Protein AF-0000000066298242 (afdb_homodimer)

Secondary structure (DSSP, 8-state):
---------EEE----------------TT-GGGGG---HHHHHHHHHHHHHHHSEEEPTTSHHHHTS-TT-HHHHHHHHHHHHHHHHHHHHHHHHHHHHHHHHHHH--HHHHHHHHHHHHHHHHHHH--/---------EEE----------------TT-GGGGG---HHHHHHHHHHHHHHH-EEEPTTSHHHHTS-TT-HHHHHHHHHHHHHHHHHHHHHHHHHHHHHHHHHHH--HHHHHHHHHHHHHHHHHHH--

pLDDT: mean 80.9, std 19.41, range [36.56, 98.81]

Structure (mmCIF, N/CA/C/O backbone):
data_AF-0000000066298242-model_v1
#
loop_
_entity.id
_entity.type
_entity.pdbx_description
1 polymer 'Uncharacterized protein Rv2656c'
#
loop_
_atom_site.group_PDB
_atom_site.id
_atom_site.type_symbol
_atom_site.label_atom_id
_atom_site.label_alt_id
_atom_site.label_comp_id
_atom_site.label_asym_id
_atom_site.label_entity_id
_atom_site.label_seq_id
_atom_site.pdbx_PDB_ins_code
_atom_site.Cartn_x
_atom_site.Cartn_y
_atom_site.Cartn_z
_atom_site.occupancy
_atom_site.B_iso_or_equiv
_atom_site.auth_seq_id
_atom_site.auth_comp_id
_atom_site.auth_asym_id
_atom_site.auth_atom_id
_atom_site.pdbx_PDB_model_num
ATOM 1 N N . MET A 1 1 ? 37.219 -4.949 -16.25 1 38.94 1 MET A N 1
ATOM 2 C CA . MET A 1 1 ? 36.406 -4.016 -15.484 1 38.94 1 MET A CA 1
ATOM 3 C C . MET A 1 1 ? 35 -4.605 -15.219 1 38.94 1 MET A C 1
ATOM 5 O O . MET A 1 1 ? 34.188 -4.66 -16.125 1 38.94 1 MET A O 1
ATOM 9 N N . THR A 1 2 ? 34.906 -5.641 -14.32 1 40.97 2 THR A N 1
ATOM 10 C CA . THR A 1 2 ? 33.719 -6.395 -13.977 1 40.97 2 THR A CA 1
ATOM 11 C C . THR A 1 2 ? 32.719 -5.512 -13.234 1 40.97 2 THR A C 1
ATOM 13 O O . THR A 1 2 ? 33.062 -4.875 -12.234 1 40.97 2 THR A O 1
ATOM 16 N N . ALA A 1 3 ? 31.719 -4.992 -13.953 1 50.47 3 ALA A N 1
ATOM 17 C CA . ALA A 1 3 ? 30.594 -4.266 -13.352 1 50.47 3 ALA A CA 1
ATOM 18 C C . ALA A 1 3 ? 29.953 -5.078 -12.227 1 50.47 3 ALA A C 1
ATOM 20 O O . ALA A 1 3 ? 29.5 -6.203 -12.445 1 50.47 3 ALA A O 1
ATOM 21 N N . VAL A 1 4 ? 30.297 -4.77 -11.016 1 46.09 4 VAL A N 1
ATOM 22 C CA . VAL A 1 4 ? 29.625 -5.336 -9.852 1 46.09 4 VAL A CA 1
ATOM 23 C C . VAL A 1 4 ? 28.156 -4.922 -9.844 1 46.09 4 VAL A C 1
ATOM 25 O O . VAL A 1 4 ? 27.844 -3.758 -9.602 1 46.09 4 VAL A O 1
ATOM 28 N N . GLY A 1 5 ? 27.344 -5.527 -10.719 1 41.97 5 GLY A N 1
ATOM 29 C CA . GLY A 1 5 ? 25.906 -5.363 -10.617 1 41.97 5 GLY A CA 1
ATOM 30 C C . GLY A 1 5 ? 25.359 -5.648 -9.227 1 41.97 5 GLY A C 1
ATOM 31 O O . GLY A 1 5 ? 25.547 -6.746 -8.695 1 41.97 5 GLY A O 1
ATOM 32 N N . GLY A 1 6 ? 25.219 -4.688 -8.375 1 44.38 6 GLY A N 1
ATOM 33 C CA . GLY A 1 6 ? 24.641 -4.883 -7.062 1 44.38 6 GLY A CA 1
ATOM 34 C C . GLY A 1 6 ? 23.297 -5.59 -7.102 1 44.38 6 GLY A C 1
ATOM 35 O O . GLY A 1 6 ? 22.469 -5.312 -7.973 1 44.38 6 GLY A O 1
ATOM 36 N N . SER A 1 7 ? 23.156 -6.758 -6.59 1 53.03 7 SER A N 1
ATOM 37 C CA . SER A 1 7 ? 21.953 -7.559 -6.449 1 53.03 7 SER A CA 1
ATOM 38 C C . SER A 1 7 ? 20.828 -6.758 -5.805 1 53.03 7 SER A C 1
ATOM 40 O O . SER A 1 7 ? 21.047 -6.02 -4.844 1 53.03 7 SER A O 1
ATOM 42 N N . PRO A 1 8 ? 19.766 -6.609 -6.508 1 54.78 8 PRO A N 1
ATOM 43 C CA . PRO A 1 8 ? 18.641 -5.898 -5.891 1 54.78 8 PRO A CA 1
ATOM 44 C C . PRO A 1 8 ? 18.281 -6.453 -4.512 1 54.78 8 PRO A C 1
ATOM 46 O O . PRO A 1 8 ? 18.516 -7.629 -4.234 1 54.78 8 PRO A O 1
ATOM 49 N N . PRO A 1 9 ? 17.844 -5.59 -3.582 1 55.94 9 PRO A N 1
ATOM 50 C CA . PRO A 1 9 ? 17.562 -6.047 -2.221 1 55.94 9 PRO A CA 1
ATOM 51 C C . PRO A 1 9 ? 16.438 -7.074 -2.174 1 55.94 9 PRO A C 1
ATOM 53 O O . PRO A 1 9 ? 15.359 -6.848 -2.74 1 55.94 9 PRO A O 1
ATOM 56 N N . THR A 1 10 ? 16.734 -8.297 -1.967 1 63.34 10 THR A N 1
ATOM 57 C CA . THR A 1 10 ? 15.773 -9.367 -1.734 1 63.34 10 THR A CA 1
ATOM 58 C C . THR A 1 10 ? 15.117 -9.219 -0.364 1 63.34 10 THR A C 1
ATOM 60 O O . THR A 1 10 ? 15.766 -8.812 0.602 1 63.34 10 THR A O 1
ATOM 63 N N . ARG A 1 11 ? 13.82 -9.125 -0.362 1 70.5 11 ARG A N 1
ATOM 64 C CA . ARG A 1 11 ? 13.117 -9.172 0.917 1 70.5 11 ARG A CA 1
ATOM 65 C C . ARG A 1 11 ? 12.977 -10.609 1.411 1 70.5 11 ARG A C 1
ATOM 67 O O . ARG A 1 11 ? 12.75 -11.523 0.619 1 70.5 11 ARG A O 1
ATOM 74 N N . ARG A 1 12 ? 13.359 -10.789 2.686 1 67.75 12 ARG A N 1
ATOM 75 C CA . ARG A 1 12 ? 13.258 -12.117 3.277 1 67.75 12 ARG A CA 1
ATOM 76 C C . ARG A 1 12 ? 12.078 -12.195 4.242 1 67.75 12 ARG A C 1
ATOM 78 O O . ARG A 1 12 ? 11.727 -11.211 4.891 1 67.75 12 ARG A O 1
ATOM 85 N N . CYS A 1 13 ? 11.422 -13.305 4.18 1 66.94 13 CYS A N 1
ATOM 86 C CA . CYS A 1 13 ? 10.375 -13.555 5.16 1 66.94 13 CYS A CA 1
ATOM 87 C C . CYS A 1 13 ? 10.922 -13.484 6.578 1 66.94 13 CYS A C 1
ATOM 89 O O . CYS A 1 13 ? 11.914 -14.141 6.902 1 66.94 13 CYS A O 1
ATOM 91 N N . PRO A 1 14 ? 10.609 -12.406 7.332 1 48.66 14 PRO A N 1
ATOM 92 C CA . PRO A 1 14 ? 11.125 -12.453 8.703 1 48.66 14 PRO A CA 1
ATOM 93 C C . PRO A 1 14 ? 10.625 -13.664 9.484 1 48.66 14 PRO A C 1
ATOM 95 O O . PRO A 1 14 ? 9.492 -14.109 9.281 1 48.66 14 PRO A O 1
ATOM 98 N N . ALA A 1 15 ? 11.555 -14.516 9.953 1 50.41 15 ALA A N 1
ATOM 99 C CA . ALA A 1 15 ? 11.156 -15.523 10.938 1 50.41 15 ALA A CA 1
ATOM 100 C C . ALA A 1 15 ? 10.43 -14.883 12.117 1 50.41 15 ALA A C 1
ATOM 102 O O . ALA A 1 15 ? 11.039 -14.602 13.148 1 50.41 15 ALA A O 1
ATOM 103 N N . THR A 1 16 ? 9.883 -13.812 12.008 1 44.97 16 THR A N 1
ATOM 104 C CA . THR A 1 16 ? 9.359 -13.109 13.18 1 44.97 16 THR A CA 1
ATOM 105 C C . THR A 1 16 ? 8.242 -13.914 13.844 1 44.97 16 THR A C 1
ATOM 107 O O . THR A 1 16 ? 7.367 -14.445 13.156 1 44.97 16 THR A O 1
ATOM 110 N N . GLU A 1 17 ? 8.531 -14.211 15.156 1 48.28 17 GLU A N 1
ATOM 111 C CA . GLU A 1 17 ? 7.441 -14.625 16.031 1 48.28 17 GLU A CA 1
ATOM 112 C C . GLU A 1 17 ? 6.227 -13.711 15.875 1 48.28 17 GLU A C 1
ATOM 114 O O . GLU A 1 17 ? 6.289 -12.523 16.203 1 48.28 17 GLU A O 1
ATOM 119 N N . ASP A 1 18 ? 5.582 -13.961 14.859 1 46.41 18 ASP A N 1
ATOM 120 C CA . ASP A 1 18 ? 4.367 -13.203 14.555 1 46.41 18 ASP A CA 1
ATOM 121 C C . ASP A 1 18 ? 3.494 -13.047 15.797 1 46.41 18 ASP A C 1
ATOM 123 O O . ASP A 1 18 ? 2.914 -14.023 16.281 1 46.41 18 ASP A O 1
ATOM 127 N N . ARG A 1 19 ? 3.867 -12.273 16.797 1 44.44 19 ARG A N 1
ATOM 128 C CA . ARG A 1 19 ? 2.879 -12.062 17.844 1 44.44 19 ARG A CA 1
ATOM 129 C C . ARG A 1 19 ? 1.539 -11.633 17.266 1 44.44 19 ARG A C 1
ATOM 131 O O . ARG A 1 19 ? 1.473 -10.664 16.5 1 44.44 19 ARG A O 1
ATOM 138 N N . ALA A 1 20 ? 0.579 -12.562 17.344 1 48.72 20 ALA A N 1
ATOM 139 C CA . ALA A 1 20 ? -0.807 -12.227 17.031 1 48.72 20 ALA A CA 1
ATOM 140 C C . ALA A 1 20 ? -1.185 -10.867 17.609 1 48.72 20 ALA A C 1
ATOM 142 O O . ALA A 1 20 ? -0.699 -10.484 18.688 1 48.72 20 ALA A O 1
ATOM 143 N N . PRO A 1 21 ? -1.519 -9.812 16.75 1 46.53 21 PRO A N 1
ATOM 144 C CA . PRO A 1 21 ? -1.965 -8.578 17.391 1 46.53 21 PRO A CA 1
ATOM 145 C C . PRO A 1 21 ? -2.789 -8.82 18.656 1 46.53 21 PRO A C 1
ATOM 147 O O . PRO A 1 21 ? -3.494 -9.828 18.734 1 46.53 21 PRO A O 1
ATOM 150 N N . ALA A 1 22 ? -2.402 -8.219 19.797 1 46.16 22 ALA A N 1
ATOM 151 C CA . ALA A 1 22 ? -3.242 -8.195 20.984 1 46.16 22 ALA A CA 1
ATOM 152 C C . ALA A 1 22 ? -4.719 -8.086 20.625 1 46.16 22 ALA A C 1
ATOM 154 O O . ALA A 1 22 ? -5.066 -7.523 19.578 1 46.16 22 ALA A O 1
ATOM 155 N N . THR A 1 23 ? -5.59 -8.953 21.094 1 43.22 23 THR A N 1
ATOM 156 C CA . THR A 1 23 ? -7.035 -8.992 20.906 1 43.22 23 THR A CA 1
ATOM 157 C C . THR A 1 23 ? -7.617 -7.578 20.906 1 43.22 23 THR A C 1
ATOM 159 O O . THR A 1 23 ? -7.699 -6.934 21.953 1 43.22 23 THR A O 1
ATOM 162 N N . VAL A 1 24 ? -7.152 -6.762 20.047 1 44.34 24 VAL A N 1
ATOM 163 C CA . VAL A 1 24 ? -7.918 -5.52 19.984 1 44.34 24 VAL A CA 1
ATOM 164 C C . VAL A 1 24 ? -9.414 -5.832 20 1 44.34 24 VAL A C 1
ATOM 166 O O . VAL A 1 24 ? -9.867 -6.77 19.344 1 44.34 24 VAL A O 1
ATOM 169 N N . ALA A 1 25 ? -10.133 -5.312 21 1 46.38 25 ALA A N 1
ATOM 170 C CA . ALA A 1 25 ? -11.578 -5.457 21.141 1 46.38 25 ALA A CA 1
ATOM 171 C C . ALA A 1 25 ? -12.273 -5.414 19.781 1 46.38 25 ALA A C 1
ATOM 173 O O . ALA A 1 25 ? -11.922 -4.594 18.922 1 46.38 25 ALA A O 1
ATOM 174 N N . THR A 1 26 ? -12.625 -6.57 19.266 1 47.97 26 THR A N 1
ATOM 175 C CA . THR A 1 26 ? -13.469 -6.664 18.078 1 47.97 26 THR A CA 1
ATOM 176 C C . THR A 1 26 ? -14.422 -5.469 18 1 47.97 26 THR A C 1
ATOM 178 O O . THR A 1 26 ? -15.18 -5.211 18.938 1 47.97 26 THR A O 1
ATOM 181 N N . PRO A 1 27 ? -14 -4.48 17.266 1 47.47 27 PRO A N 1
ATOM 182 C CA . PRO A 1 27 ? -15.023 -3.434 17.188 1 47.47 27 PRO A CA 1
ATOM 183 C C . PRO A 1 27 ? -16.438 -3.998 17.141 1 47.47 27 PRO A C 1
ATOM 185 O O . PRO A 1 27 ? -16.641 -5.117 16.656 1 47.47 27 PRO A O 1
ATOM 188 N N . SER A 1 28 ? -17.234 -3.602 18.016 1 49.16 28 SER A N 1
ATOM 189 C CA . SER A 1 28 ? -18.641 -3.965 17.969 1 49.16 28 SER A CA 1
ATOM 190 C C . SER A 1 28 ? -19.203 -3.85 16.562 1 49.16 28 SER A C 1
ATOM 192 O O . SER A 1 28 ? -18.875 -2.918 15.82 1 49.16 28 SER A O 1
ATOM 194 N N . SER A 1 29 ? -19.516 -4.961 15.898 1 53.34 29 SER A N 1
ATOM 195 C CA . SER A 1 29 ? -20.172 -5.152 14.609 1 53.34 29 SER A CA 1
ATOM 196 C C . SER A 1 29 ? -21.078 -3.975 14.273 1 53.34 29 SER A C 1
ATOM 198 O O . SER A 1 29 ? -21.453 -3.787 13.109 1 53.34 29 SER A O 1
ATOM 200 N N . THR A 1 30 ? -21.422 -3.262 15.273 1 54.19 30 THR A N 1
ATOM 201 C CA . THR A 1 30 ? -22.453 -2.273 14.984 1 54.19 30 THR A CA 1
ATOM 202 C C . THR A 1 30 ? -21.844 -0.989 14.438 1 54.19 30 THR A C 1
ATOM 204 O O . THR A 1 30 ? -22.547 -0.036 14.117 1 54.19 30 THR A O 1
ATOM 207 N N . ASP A 1 31 ? -20.531 -1 14.492 1 56.44 31 ASP A N 1
ATOM 208 C CA . ASP A 1 31 ? -19.922 0.218 13.969 1 56.44 31 ASP A CA 1
ATOM 209 C C . ASP A 1 31 ? -19.797 0.164 12.453 1 56.44 31 ASP A C 1
ATOM 211 O O . ASP A 1 31 ? -19.188 -0.749 11.906 1 56.44 31 ASP A O 1
ATOM 215 N N . PRO A 1 32 ? -20.719 0.83 11.734 1 57.75 32 PRO A N 1
ATOM 216 C CA . PRO A 1 32 ? -20.719 0.813 10.266 1 57.75 32 PRO A CA 1
ATOM 217 C C . PRO A 1 32 ? -19.297 0.896 9.68 1 57.75 32 PRO A C 1
ATOM 219 O O . PRO A 1 32 ? -19.047 0.376 8.594 1 57.75 32 PRO A O 1
ATOM 222 N N . THR A 1 33 ? -18.391 1.522 10.375 1 62.66 33 THR A N 1
ATOM 223 C CA . THR A 1 33 ? -17.016 1.625 9.891 1 62.66 33 THR A CA 1
ATOM 224 C C . THR A 1 33 ? -16.297 0.292 10.039 1 62.66 33 THR A C 1
ATOM 226 O O . THR A 1 33 ? -15.312 0.032 9.344 1 62.66 33 THR A O 1
ATOM 229 N N . ALA A 1 34 ? -16.953 -0.534 10.75 1 68.44 34 ALA A N 1
ATOM 230 C CA . ALA A 1 34 ? -16.328 -1.83 11.016 1 68.44 34 ALA A CA 1
ATOM 231 C C . ALA A 1 34 ? -16.312 -2.703 9.766 1 68.44 34 ALA A C 1
ATOM 233 O O . ALA A 1 34 ? -15.375 -3.467 9.547 1 68.44 34 ALA A O 1
ATOM 234 N N . SER A 1 35 ? -17.312 -2.4 8.93 1 76.88 35 SER A N 1
ATOM 235 C CA . SER A 1 35 ? -17.438 -3.262 7.754 1 76.88 35 SER A CA 1
ATOM 236 C C . SER A 1 35 ? -16.375 -2.932 6.715 1 76.88 35 SER A C 1
ATOM 238 O O . SER A 1 35 ? -16.094 -3.736 5.82 1 76.88 35 SER A O 1
ATOM 240 N N . ARG A 1 36 ? -15.68 -1.808 6.918 1 86.25 36 ARG A N 1
ATOM 241 C CA . ARG A 1 36 ? -14.703 -1.379 5.914 1 86.25 36 ARG A CA 1
ATOM 242 C C . ARG A 1 36 ? -13.297 -1.365 6.488 1 86.25 36 ARG A C 1
ATOM 244 O O . ARG A 1 36 ? -12.344 -0.978 5.805 1 86.25 36 ARG A O 1
ATOM 251 N N . ALA A 1 37 ? -13.234 -1.879 7.707 1 92.62 37 ALA A N 1
ATOM 252 C CA . ALA A 1 37 ? -11.922 -1.873 8.352 1 92.62 37 ALA A CA 1
ATOM 253 C C . ALA A 1 37 ? -11.008 -2.938 7.758 1 92.62 37 ALA A C 1
ATOM 255 O O . ALA A 1 37 ? -11.43 -4.074 7.531 1 92.62 37 ALA A O 1
ATOM 256 N N . VAL A 1 38 ? -9.875 -2.549 7.508 1 96.81 38 VAL A N 1
ATOM 257 C CA . VAL A 1 38 ? -8.891 -3.469 6.949 1 96.81 38 VAL A CA 1
ATOM 258 C C . VAL A 1 38 ? -8.039 -4.055 8.07 1 96.81 38 VAL A C 1
ATOM 260 O O . VAL A 1 38 ? -7.508 -3.316 8.906 1 96.81 38 VAL A O 1
ATOM 263 N N . SER A 1 39 ? -7.965 -5.383 8.078 1 96.56 39 SER A N 1
ATOM 264 C CA . SER A 1 39 ? -7.113 -6.094 9.023 1 96.56 39 SER A CA 1
ATOM 265 C C . SER A 1 39 ? -5.809 -6.543 8.367 1 96.56 39 SER A C 1
ATOM 267 O O . SER A 1 39 ? -5.801 -7.484 7.574 1 96.56 39 SER A O 1
ATOM 269 N N . TRP A 1 40 ? -4.738 -5.957 8.773 1 97.06 40 TRP A N 1
ATOM 270 C CA . TRP A 1 40 ? -3.428 -6.375 8.289 1 97.06 40 TRP A CA 1
ATOM 271 C C . TRP A 1 40 ? -3.135 -7.816 8.688 1 97.06 40 TRP A C 1
ATOM 273 O O . TRP A 1 40 ? -2.566 -8.578 7.898 1 97.06 40 TRP A O 1
ATOM 283 N N . TRP A 1 41 ? -3.498 -8.172 9.883 1 96.88 41 TRP A N 1
ATOM 284 C CA . TRP A 1 41 ? -3.189 -9.508 10.391 1 96.88 41 TRP A CA 1
ATOM 285 C C . TRP A 1 41 ? -3.846 -10.586 9.539 1 96.88 41 TRP A C 1
ATOM 287 O O . TRP A 1 41 ? -3.215 -11.586 9.203 1 96.88 41 TRP A O 1
ATOM 297 N N . SER A 1 42 ? -5.105 -10.336 9.195 1 97.88 42 SER A N 1
ATOM 298 C CA . SER A 1 42 ? -5.809 -11.305 8.359 1 97.88 42 SER A CA 1
ATOM 299 C C . SER A 1 42 ? -5.117 -11.469 7.012 1 97.88 42 SER A C 1
ATOM 301 O O . SER A 1 42 ? -4.988 -12.586 6.508 1 97.88 42 SER A O 1
ATOM 303 N N . VAL A 1 43 ? -4.637 -10.398 6.387 1 98.62 43 VAL A N 1
ATOM 304 C CA . VAL A 1 43 ? -3.91 -10.453 5.125 1 98.62 43 VAL A CA 1
ATOM 305 C C . VAL A 1 43 ? -2.574 -11.172 5.324 1 98.62 43 VAL A C 1
ATOM 307 O O . VAL A 1 43 ? -2.205 -12.039 4.531 1 98.62 43 VAL A O 1
ATOM 310 N N . HIS A 1 44 ? -1.881 -10.875 6.445 1 98.25 44 HIS A N 1
ATOM 311 C CA . HIS A 1 44 ? -0.607 -11.508 6.777 1 98.25 44 HIS A CA 1
ATOM 312 C C . HIS A 1 44 ? -0.754 -13.016 6.898 1 98.25 44 HIS A C 1
ATOM 314 O O . HIS A 1 44 ? 0.023 -13.773 6.305 1 98.25 44 HIS A O 1
ATOM 320 N N . GLU A 1 45 ? -1.751 -13.398 7.582 1 97.94 45 GLU A N 1
ATOM 321 C CA . GLU A 1 45 ? -1.97 -14.828 7.785 1 97.94 45 GLU A CA 1
ATOM 322 C C . GLU A 1 45 ? -2.225 -15.539 6.461 1 97.94 45 GLU A C 1
ATOM 324 O O . GLU A 1 45 ? -1.735 -16.641 6.242 1 97.94 45 GLU A O 1
ATOM 329 N N . TYR A 1 46 ? -2.99 -14.945 5.621 1 98.12 46 TYR A N 1
ATOM 330 C CA . TYR A 1 46 ? -3.354 -15.539 4.34 1 98.12 46 TYR A CA 1
ATOM 331 C C . TYR A 1 46 ? -2.129 -15.695 3.445 1 98.12 46 TYR A C 1
ATOM 333 O O . TYR A 1 46 ? -1.974 -16.719 2.768 1 98.12 46 TYR A O 1
ATOM 341 N N . VAL A 1 47 ? -1.18 -14.664 3.463 1 98.31 47 VAL A N 1
ATOM 342 C CA . VAL A 1 47 ? -0.097 -14.664 2.484 1 98.31 47 VAL A CA 1
ATOM 343 C C . VAL A 1 47 ? 1.146 -15.312 3.09 1 98.31 47 VAL A C 1
ATOM 345 O O . VAL A 1 47 ? 2.088 -15.656 2.371 1 98.31 47 VAL A O 1
ATOM 348 N N . ALA A 1 48 ? 1.196 -15.555 4.371 1 97.19 48 ALA A N 1
ATOM 349 C CA . ALA A 1 48 ? 2.375 -16.016 5.105 1 97.19 48 ALA A CA 1
ATOM 350 C C . ALA A 1 48 ? 2.9 -17.328 4.543 1 97.19 48 ALA A C 1
ATOM 352 O O . ALA A 1 48 ? 4.105 -17.484 4.348 1 97.19 48 ALA A O 1
ATOM 353 N N . PRO A 1 49 ? 2.059 -18.25 4.23 1 97.12 49 PRO A N 1
ATOM 354 C CA . PRO A 1 49 ? 2.59 -19.5 3.688 1 97.12 49 PRO A CA 1
ATOM 355 C C . PRO A 1 49 ? 3.311 -19.312 2.354 1 97.12 49 PRO A C 1
ATOM 357 O O . PRO A 1 49 ? 4.336 -19.953 2.104 1 97.12 49 PRO A O 1
ATOM 360 N N . THR A 1 50 ? 2.742 -18.469 1.491 1 96.81 50 THR A N 1
ATOM 361 C CA . THR A 1 50 ? 3.354 -18.188 0.198 1 96.81 50 THR A CA 1
ATOM 362 C C . THR A 1 50 ? 4.727 -17.547 0.379 1 96.81 50 THR A C 1
ATOM 364 O O . THR A 1 50 ? 5.68 -17.906 -0.313 1 96.81 50 THR A O 1
ATOM 367 N N . LEU A 1 51 ? 4.84 -16.672 1.326 1 96.69 51 LEU A N 1
ATOM 368 C CA . LEU A 1 51 ? 6.09 -15.969 1.587 1 96.69 51 LEU A CA 1
ATOM 369 C C . LEU A 1 51 ? 7.117 -16.906 2.215 1 96.69 51 LEU A C 1
ATOM 371 O O . LEU A 1 51 ? 8.297 -16.875 1.855 1 96.69 51 LEU A O 1
ATOM 375 N N . ALA A 1 52 ? 6.621 -17.688 3.119 1 95.56 52 ALA A N 1
ATOM 376 C CA . ALA A 1 52 ? 7.512 -18.656 3.752 1 95.56 52 ALA A CA 1
ATOM 377 C C . ALA A 1 52 ? 8.102 -19.625 2.723 1 95.56 52 ALA A C 1
ATOM 379 O O . ALA A 1 52 ? 9.289 -19.953 2.781 1 95.56 52 ALA A O 1
ATOM 380 N N . ALA A 1 53 ? 7.324 -20.016 1.78 1 95.56 53 ALA A N 1
ATOM 381 C CA . ALA A 1 53 ? 7.758 -20.953 0.75 1 95.56 53 ALA A CA 1
ATOM 382 C C . ALA A 1 53 ? 8.789 -20.312 -0.177 1 95.56 53 ALA A C 1
ATOM 384 O O . ALA A 1 53 ? 9.703 -20.984 -0.654 1 95.56 53 ALA A O 1
ATOM 385 N N . ALA A 1 54 ? 8.727 -19.016 -0.454 1 95.69 54 ALA A N 1
ATOM 386 C CA . ALA A 1 54 ? 9.609 -18.328 -1.388 1 95.69 54 ALA A CA 1
ATOM 387 C C . ALA A 1 54 ? 10.938 -17.969 -0.724 1 95.69 54 ALA A C 1
ATOM 389 O O . ALA A 1 54 ? 11.938 -17.734 -1.407 1 95.69 54 ALA A O 1
ATOM 390 N N . VAL A 1 55 ? 10.922 -17.828 0.617 1 92.94 55 VAL A N 1
ATOM 391 C CA . VAL A 1 55 ? 12.086 -17.531 1.443 1 92.94 55 VAL A CA 1
ATOM 392 C C . VAL A 1 55 ? 12.586 -16.125 1.146 1 92.94 55 VAL A C 1
ATOM 394 O O . VAL A 1 55 ? 12.695 -15.297 2.053 1 92.94 55 VAL A O 1
ATOM 397 N N . GLU A 1 56 ? 12.883 -15.836 -0.136 1 95.25 56 GLU A N 1
ATOM 398 C CA . GLU A 1 56 ? 13.336 -14.516 -0.577 1 95.25 56 GLU A CA 1
ATOM 399 C C . GLU A 1 56 ? 12.695 -14.133 -1.908 1 95.25 56 GLU A C 1
ATOM 401 O O . GLU A 1 56 ? 12.453 -14.992 -2.76 1 95.25 56 GLU A O 1
ATOM 406 N N . TRP A 1 57 ? 12.438 -12.844 -2.104 1 96.25 57 TRP A N 1
ATOM 407 C CA . TRP A 1 57 ? 11.82 -12.328 -3.32 1 96.25 57 TRP A CA 1
ATOM 408 C C . TRP A 1 57 ? 12.203 -10.867 -3.543 1 96.25 57 TRP A C 1
ATOM 410 O O . TRP A 1 57 ? 12.445 -10.125 -2.584 1 96.25 57 TRP A O 1
ATOM 420 N N . PRO A 1 58 ? 12.305 -10.453 -4.715 1 96.5 58 PRO A N 1
ATOM 421 C CA . PRO A 1 58 ? 12.484 -9.023 -4.973 1 96.5 58 PRO A CA 1
ATOM 422 C C . PRO A 1 58 ? 11.227 -8.203 -4.684 1 96.5 58 PRO A C 1
ATOM 424 O O . PRO A 1 58 ? 10.133 -8.758 -4.613 1 96.5 58 PRO A O 1
ATOM 427 N N . MET A 1 59 ? 11.352 -6.996 -4.512 1 96.5 59 MET A N 1
ATOM 428 C CA . MET A 1 59 ? 10.211 -6.109 -4.352 1 96.5 59 MET A CA 1
ATOM 429 C C . MET A 1 59 ? 9.414 -6.008 -5.652 1 96.5 59 MET A C 1
ATOM 431 O O . MET A 1 59 ? 9.992 -5.875 -6.73 1 96.5 59 MET A O 1
ATOM 435 N N . ALA A 1 60 ? 8.094 -6.07 -5.578 1 98.31 60 ALA A N 1
ATOM 436 C CA . ALA A 1 60 ? 7.227 -6.008 -6.746 1 98.31 60 ALA A CA 1
ATOM 437 C C . ALA A 1 60 ? 7.445 -4.719 -7.531 1 98.31 60 ALA A C 1
ATOM 439 O O . ALA A 1 60 ? 7.543 -3.637 -6.945 1 98.31 60 ALA A O 1
ATOM 440 N N . GLY A 1 61 ? 7.539 -4.871 -8.859 1 98 61 GLY A N 1
ATOM 441 C CA . GLY A 1 61 ? 7.645 -3.695 -9.711 1 98 61 GLY A CA 1
ATOM 442 C C . GLY A 1 61 ? 9.078 -3.281 -9.984 1 98 61 GLY A C 1
ATOM 443 O O . GLY A 1 61 ? 9.336 -2.416 -10.82 1 98 61 GLY A O 1
ATOM 444 N N . THR A 1 62 ? 10.031 -3.836 -9.219 1 97.06 62 THR A N 1
ATOM 445 C CA . THR A 1 62 ? 11.438 -3.539 -9.484 1 97.06 62 THR A CA 1
ATOM 446 C C . THR A 1 62 ? 11.906 -4.262 -10.742 1 97.06 62 THR A C 1
ATOM 448 O O . THR A 1 62 ? 11.273 -5.219 -11.195 1 97.06 62 THR A O 1
ATOM 451 N N . PRO A 1 63 ? 12.992 -3.799 -11.281 1 95.31 63 PRO A N 1
ATOM 452 C CA . PRO A 1 63 ? 13.523 -4.484 -12.461 1 95.31 63 PRO A CA 1
ATOM 453 C C . PRO A 1 63 ? 13.781 -5.969 -12.219 1 95.31 63 PRO A C 1
ATOM 455 O O . PRO A 1 63 ? 13.492 -6.805 -13.078 1 95.31 63 PRO A O 1
ATOM 458 N N . ALA A 1 64 ? 14.312 -6.312 -11.055 1 95.62 64 ALA A N 1
ATOM 459 C CA . ALA A 1 64 ? 14.562 -7.711 -10.711 1 95.62 64 ALA A CA 1
ATOM 460 C C . ALA A 1 64 ? 13.266 -8.516 -10.719 1 95.62 64 ALA A C 1
ATOM 462 O O . ALA A 1 64 ? 13.25 -9.672 -11.148 1 95.62 64 ALA A O 1
ATOM 463 N N . TRP A 1 65 ? 12.219 -7.961 -10.242 1 97.5 65 TRP A N 1
ATOM 464 C CA . TRP A 1 65 ? 10.914 -8.602 -10.242 1 97.5 65 TRP A CA 1
ATOM 465 C C . TRP A 1 65 ? 10.375 -8.742 -11.664 1 97.5 65 TRP A C 1
ATOM 467 O O . TRP A 1 65 ? 9.82 -9.789 -12.023 1 97.5 65 TRP A O 1
ATOM 477 N N . CYS A 1 66 ? 10.516 -7.676 -12.453 1 97.25 66 CYS A N 1
ATOM 478 C CA . CYS A 1 66 ? 10.016 -7.672 -13.82 1 97.25 66 CYS A CA 1
ATOM 479 C C . CYS A 1 66 ? 10.695 -8.75 -14.656 1 97.25 66 CYS A C 1
ATOM 481 O O . CYS A 1 66 ? 10.086 -9.305 -15.578 1 97.25 66 CYS A O 1
ATOM 483 N N . ASP A 1 67 ? 11.883 -9.07 -14.258 1 96.5 67 ASP A N 1
ATOM 484 C CA . ASP A 1 67 ? 12.695 -10.016 -15.016 1 96.5 67 ASP A CA 1
ATOM 485 C C . ASP A 1 67 ? 12.273 -11.461 -14.719 1 96.5 67 ASP A C 1
ATOM 487 O O . ASP A 1 67 ? 12.648 -12.383 -15.445 1 96.5 67 ASP A O 1
ATOM 491 N N . LEU A 1 68 ? 11.586 -11.672 -13.688 1 97.06 68 LEU A N 1
ATOM 492 C CA . LEU A 1 68 ? 11.117 -13.008 -13.344 1 97.06 68 LEU A CA 1
ATOM 493 C C . LEU A 1 68 ? 10.039 -13.469 -14.32 1 97.06 68 LEU A C 1
ATOM 495 O O . LEU A 1 68 ? 9.234 -12.664 -14.797 1 97.06 68 LEU A O 1
ATOM 499 N N . ASP A 1 69 ? 9.992 -14.766 -14.523 1 97.69 69 ASP A N 1
ATOM 500 C CA . ASP A 1 69 ? 8.898 -15.359 -15.289 1 97.69 69 ASP A CA 1
ATOM 501 C C . ASP A 1 69 ? 7.562 -15.18 -14.57 1 97.69 69 ASP A C 1
ATOM 503 O O . ASP A 1 69 ? 7.496 -15.258 -13.344 1 97.69 69 ASP A O 1
ATOM 507 N N . ASP A 1 70 ? 6.5 -15.039 -15.367 1 96.56 70 ASP A N 1
ATOM 508 C CA . ASP A 1 70 ? 5.18 -14.766 -14.805 1 96.56 70 ASP A CA 1
ATOM 509 C C . ASP A 1 70 ? 4.688 -15.938 -13.961 1 96.56 70 ASP A C 1
ATOM 511 O O . ASP A 1 70 ? 3.83 -15.766 -13.094 1 96.56 70 ASP A O 1
ATOM 515 N N . THR A 1 71 ? 5.242 -17.062 -14.18 1 96.06 71 THR A N 1
ATOM 516 C CA . THR A 1 71 ? 4.785 -18.25 -13.469 1 96.06 71 THR A CA 1
ATOM 517 C C . THR A 1 71 ? 5.703 -18.562 -12.297 1 96.06 71 THR A C 1
ATOM 519 O O . THR A 1 71 ? 5.469 -19.516 -11.555 1 96.06 71 THR A O 1
ATOM 522 N N . ASP A 1 72 ? 6.738 -17.797 -12.156 1 96.44 72 ASP A N 1
ATOM 523 C CA . ASP A 1 72 ? 7.672 -18 -11.055 1 96.44 72 ASP A CA 1
ATOM 524 C C . ASP A 1 72 ? 7 -17.734 -9.711 1 96.44 72 ASP A C 1
ATOM 526 O O . ASP A 1 72 ? 6.48 -16.641 -9.477 1 96.44 72 ASP A O 1
ATOM 530 N N . PRO A 1 73 ? 7.035 -18.719 -8.828 1 96.25 73 PRO A N 1
ATOM 531 C CA . PRO A 1 73 ? 6.387 -18.531 -7.527 1 96.25 73 PRO A CA 1
ATOM 532 C C . PRO A 1 73 ? 6.969 -17.359 -6.75 1 96.25 73 PRO A C 1
ATOM 534 O O . PRO A 1 73 ? 6.27 -16.75 -5.93 1 96.25 73 PRO A O 1
ATOM 537 N N . VAL A 1 74 ? 8.148 -17.031 -6.98 1 97 74 VAL A N 1
ATOM 538 C CA . VAL A 1 74 ? 8.812 -15.922 -6.305 1 97 74 VAL A CA 1
ATOM 539 C C . VAL A 1 74 ? 8.172 -14.602 -6.742 1 97 74 VAL A C 1
ATOM 541 O O . VAL A 1 74 ? 8.07 -13.664 -5.945 1 97 74 VAL A O 1
ATOM 544 N N . LYS A 1 75 ? 7.754 -14.555 -7.98 1 98 75 LYS A N 1
ATOM 545 C CA . LYS A 1 75 ? 7.066 -13.375 -8.484 1 98 75 LYS A CA 1
ATOM 546 C C . LYS A 1 75 ? 5.738 -13.156 -7.758 1 98 75 LYS A C 1
ATOM 548 O O . LYS A 1 75 ? 5.398 -12.023 -7.402 1 98 75 LYS A O 1
ATOM 553 N N . TRP A 1 76 ? 5.059 -14.234 -7.422 1 97.25 76 TRP A N 1
ATOM 554 C CA . TRP A 1 76 ? 3.809 -14.203 -6.672 1 97.25 76 TRP A CA 1
ATOM 555 C C . TRP A 1 76 ? 4.051 -13.805 -5.223 1 97.25 76 TRP A C 1
ATOM 557 O O . TRP A 1 76 ? 3.258 -13.07 -4.633 1 97.25 76 TRP A O 1
ATOM 567 N N . ALA A 1 77 ? 5.113 -14.242 -4.723 1 98.06 77 ALA A N 1
ATOM 568 C CA . ALA A 1 77 ? 5.469 -13.898 -3.35 1 98.06 77 ALA A CA 1
ATOM 569 C C . ALA A 1 77 ? 5.652 -12.391 -3.197 1 98.06 77 ALA A C 1
ATOM 571 O O . ALA A 1 77 ? 5.219 -11.797 -2.203 1 98.06 77 ALA A O 1
ATOM 572 N N . ALA A 1 78 ? 6.203 -11.766 -4.195 1 98.69 78 ALA A N 1
ATOM 573 C CA . ALA A 1 78 ? 6.391 -10.312 -4.184 1 98.69 78 ALA A CA 1
ATOM 574 C C . ALA A 1 78 ? 5.051 -9.586 -4.156 1 98.69 78 ALA A C 1
ATOM 576 O O . ALA A 1 78 ? 4.902 -8.57 -3.473 1 98.69 78 ALA A O 1
ATOM 577 N N . ILE A 1 79 ? 4.098 -10.141 -4.879 1 98.81 79 ILE A N 1
ATOM 578 C CA . ILE A 1 79 ? 2.75 -9.586 -4.891 1 98.81 79 ILE A CA 1
ATOM 579 C C . ILE A 1 79 ? 2.123 -9.719 -3.506 1 98.81 79 ILE A C 1
ATOM 581 O O . ILE A 1 79 ? 1.541 -8.766 -2.988 1 98.81 79 ILE A O 1
ATOM 585 N N . CYS A 1 80 ? 2.287 -10.812 -2.924 1 98.69 80 CYS A N 1
ATOM 586 C CA . CYS A 1 80 ? 1.769 -11.062 -1.583 1 98.69 80 CYS A CA 1
ATOM 587 C C . CYS A 1 80 ? 2.383 -10.102 -0.574 1 98.69 80 CYS A C 1
ATOM 589 O O . CYS A 1 80 ? 1.674 -9.523 0.253 1 98.69 80 CYS A O 1
ATOM 591 N N . ASP A 1 81 ? 3.652 -9.906 -0.662 1 98.56 81 ASP A N 1
ATOM 592 C CA . ASP A 1 81 ? 4.34 -8.984 0.237 1 98.56 81 ASP A CA 1
ATOM 593 C C . ASP A 1 81 ? 3.846 -7.555 0.04 1 98.56 81 ASP A C 1
ATOM 595 O O . ASP A 1 81 ? 3.619 -6.832 1.012 1 98.56 81 ASP A O 1
ATOM 599 N N . ALA A 1 82 ? 3.684 -7.168 -1.209 1 98.62 82 ALA A N 1
ATOM 600 C CA . ALA A 1 82 ? 3.156 -5.844 -1.524 1 98.62 82 ALA A CA 1
ATOM 601 C C . ALA A 1 82 ? 1.767 -5.648 -0.925 1 98.62 82 ALA A C 1
ATOM 603 O O . ALA A 1 82 ? 1.477 -4.602 -0.34 1 98.62 82 ALA A O 1
ATOM 604 N N . ALA A 1 83 ? 0.953 -6.633 -1.035 1 98.75 83 ALA A N 1
ATOM 605 C CA . ALA A 1 83 ? -0.404 -6.574 -0.497 1 98.75 83 ALA A CA 1
ATOM 606 C C . ALA A 1 83 ? -0.385 -6.438 1.022 1 98.75 83 ALA A C 1
ATOM 608 O O . ALA A 1 83 ? -1.17 -5.676 1.594 1 98.75 83 ALA A O 1
ATOM 609 N N . ARG A 1 84 ? 0.494 -7.176 1.602 1 98.06 84 ARG A N 1
ATOM 610 C CA . ARG A 1 84 ? 0.652 -7.094 3.049 1 98.06 84 ARG A CA 1
ATOM 611 C C . ARG A 1 84 ? 1.056 -5.688 3.479 1 98.06 84 ARG A C 1
ATOM 613 O O . ARG A 1 84 ? 0.51 -5.145 4.441 1 98.06 84 ARG A O 1
ATOM 620 N N . HIS A 1 85 ? 1.991 -5.078 2.826 1 97.94 85 HIS A N 1
ATOM 621 C CA . HIS A 1 85 ? 2.432 -3.719 3.117 1 97.94 85 HIS A CA 1
ATOM 622 C C . HIS A 1 85 ? 1.303 -2.715 2.902 1 97.94 85 HIS A C 1
ATOM 624 O O . HIS A 1 85 ? 1.145 -1.774 3.682 1 97.94 85 HIS A O 1
ATOM 630 N N . TRP A 1 86 ? 0.572 -2.914 1.846 1 97.88 86 TRP A N 1
ATOM 631 C CA . TRP A 1 86 ? -0.594 -2.072 1.598 1 97.88 86 TRP A CA 1
ATOM 632 C C . TRP A 1 86 ? -1.578 -2.148 2.762 1 97.88 86 TRP A C 1
ATOM 634 O O . TRP A 1 86 ? -2.018 -1.118 3.277 1 97.88 86 TRP A O 1
ATOM 644 N N . ALA A 1 87 ? -1.897 -3.357 3.176 1 98.19 87 ALA A N 1
ATOM 645 C CA . ALA A 1 87 ? -2.855 -3.553 4.262 1 98.19 87 ALA A CA 1
ATOM 646 C C . ALA A 1 87 ? -2.385 -2.861 5.539 1 98.19 87 ALA A C 1
ATOM 648 O O . ALA A 1 87 ? -3.184 -2.248 6.25 1 98.19 87 ALA A O 1
ATOM 649 N N . LEU A 1 88 ? -1.096 -2.959 5.84 1 96.88 88 LEU A N 1
ATOM 650 C CA . LEU A 1 88 ? -0.532 -2.299 7.012 1 96.88 88 LEU A CA 1
ATOM 651 C C . LEU A 1 88 ? -0.749 -0.791 6.945 1 96.88 88 LEU A C 1
ATOM 653 O O . LEU A 1 88 ? -1.189 -0.178 7.922 1 96.88 88 LEU A O 1
ATOM 657 N N . ARG A 1 89 ? -0.491 -0.244 5.832 1 96.25 89 ARG A N 1
ATOM 658 C CA . ARG A 1 89 ? -0.64 1.198 5.664 1 96.25 89 ARG A CA 1
ATOM 659 C C . ARG A 1 89 ? -2.102 1.616 5.793 1 96.25 89 ARG A C 1
ATOM 661 O O . ARG A 1 89 ? -2.412 2.611 6.449 1 96.25 89 ARG A O 1
ATOM 668 N N . VAL A 1 90 ? -2.963 0.894 5.094 1 96.44 90 VAL A N 1
ATOM 669 C CA . VAL A 1 90 ? -4.379 1.246 5.094 1 96.44 90 VAL A CA 1
ATOM 670 C C . VAL A 1 90 ? -4.934 1.147 6.516 1 96.44 90 VAL A C 1
ATOM 672 O O . VAL A 1 90 ? -5.633 2.051 6.98 1 96.44 90 VAL A O 1
ATOM 675 N N . GLU A 1 91 ? -4.605 0.07 7.176 1 95.12 91 GLU A N 1
ATOM 676 C CA . GLU A 1 91 ? -5.078 -0.086 8.547 1 95.12 91 GLU A CA 1
ATOM 677 C C . GLU A 1 91 ? -4.602 1.064 9.43 1 95.12 91 GLU A C 1
ATOM 679 O O . GLU A 1 91 ? -5.379 1.625 10.203 1 95.12 91 GLU A O 1
ATOM 684 N N . THR A 1 92 ? -3.338 1.375 9.352 1 94.81 92 THR A N 1
ATOM 685 C CA . THR A 1 92 ? -2.762 2.455 10.141 1 94.81 92 THR A CA 1
ATOM 686 C C . THR A 1 92 ? -3.461 3.779 9.844 1 94.81 92 THR A C 1
ATOM 688 O O . THR A 1 92 ? -3.787 4.535 10.758 1 94.81 92 THR A O 1
ATOM 691 N N . CYS A 1 93 ? -3.684 4.051 8.516 1 93.81 93 CYS A N 1
ATOM 692 C CA . CYS A 1 93 ? -4.359 5.281 8.117 1 93.81 93 CYS A CA 1
ATOM 693 C C . CYS A 1 93 ? -5.785 5.316 8.648 1 93.81 93 CYS A C 1
ATOM 695 O O . CYS A 1 93 ? -6.262 6.359 9.102 1 93.81 93 CYS A O 1
ATOM 697 N N . GLN A 1 94 ? -6.492 4.223 8.602 1 92.06 94 GLN A N 1
ATOM 698 C CA . GLN A 1 94 ? -7.863 4.137 9.094 1 92.06 94 GLN A CA 1
ATOM 699 C C . GLN A 1 94 ? -7.922 4.352 10.602 1 92.06 94 GLN A C 1
ATOM 701 O O . GLN A 1 94 ? -8.82 5.027 11.102 1 92.06 94 GLN A O 1
ATOM 706 N N . ALA A 1 95 ? -6.984 3.742 11.289 1 90.69 95 ALA A N 1
ATOM 707 C CA . ALA A 1 95 ? -6.914 3.924 12.734 1 90.69 95 ALA A CA 1
ATOM 708 C C . ALA A 1 95 ? -6.691 5.391 13.102 1 90.69 95 ALA A C 1
ATOM 710 O O . ALA A 1 95 ? -7.336 5.918 14.008 1 90.69 95 ALA A O 1
ATOM 711 N N . ALA A 1 96 ? -5.809 6.043 12.375 1 90.31 96 ALA A N 1
ATOM 712 C CA . ALA A 1 96 ? -5.52 7.453 12.617 1 90.31 96 ALA A CA 1
ATOM 713 C C . ALA A 1 96 ? -6.746 8.32 12.336 1 90.31 96 ALA A C 1
ATOM 715 O O . ALA A 1 96 ? -7.051 9.242 13.102 1 90.31 96 ALA A O 1
ATOM 716 N N . SER A 1 97 ? -7.375 8.039 11.234 1 91.19 97 SER A N 1
ATOM 717 C CA . SER A 1 97 ? -8.578 8.773 10.867 1 91.19 97 SER A CA 1
ATOM 718 C C . SER A 1 97 ? -9.68 8.602 11.906 1 91.19 97 SER A C 1
ATOM 720 O O . SER A 1 97 ? -10.375 9.555 12.258 1 91.19 97 SER A O 1
ATOM 722 N N . ALA A 1 98 ? -9.828 7.328 12.32 1 88.38 98 ALA A N 1
ATOM 723 C CA . ALA A 1 98 ? -10.836 7.035 13.336 1 88.38 98 ALA A CA 1
ATOM 724 C C . ALA A 1 98 ? -10.539 7.797 14.625 1 88.38 98 ALA A C 1
ATOM 726 O O . ALA A 1 98 ? -11.445 8.352 15.25 1 88.38 98 ALA A O 1
ATOM 727 N N . GLU A 1 99 ? -9.305 7.883 15.039 1 88 99 GLU A N 1
ATOM 728 C CA . GLU A 1 99 ? -8.898 8.609 16.234 1 88 99 GLU A CA 1
ATOM 729 C C . GLU A 1 99 ? -9.164 10.102 16.094 1 88 99 GLU A C 1
ATOM 731 O O . GLU A 1 99 ? -9.711 10.734 17 1 88 99 GLU A O 1
ATOM 736 N N . ALA A 1 100 ? -8.828 10.594 14.961 1 89.06 100 ALA A N 1
ATOM 737 C CA . ALA A 1 100 ? -9.078 12.008 14.695 1 89.06 100 ALA A CA 1
ATOM 738 C C . ALA A 1 100 ? -10.57 12.328 14.742 1 89.06 100 ALA A C 1
ATOM 740 O O . ALA A 1 100 ? -10.977 13.352 15.281 1 89.06 100 ALA A O 1
ATOM 741 N N . SER A 1 101 ? -11.266 11.469 14.109 1 87 101 SER A N 1
ATOM 742 C CA . SER A 1 101 ? -12.711 11.648 14.086 1 87 101 SER A CA 1
ATOM 743 C C . SER A 1 101 ? -13.297 11.602 15.5 1 87 101 SER A C 1
ATOM 745 O O . SER A 1 101 ? -14.195 12.383 15.828 1 87 101 SER A O 1
ATOM 747 N N . ARG A 1 102 ? -12.812 10.688 16.312 1 86.06 102 ARG A N 1
ATOM 748 C CA . ARG A 1 102 ? -13.273 10.57 17.703 1 86.06 102 ARG A CA 1
ATOM 749 C C . ARG A 1 102 ? -12.938 11.828 18.5 1 86.06 102 ARG A C 1
ATOM 751 O O . ARG A 1 102 ? -13.758 12.32 19.266 1 86.06 102 ARG A O 1
ATOM 758 N N . ASP A 1 103 ? -11.773 12.406 18.266 1 85.44 103 ASP A N 1
ATOM 759 C CA . ASP A 1 103 ? -11.344 13.633 18.938 1 85.44 103 ASP A CA 1
ATOM 760 C C . ASP A 1 103 ? -12.234 14.812 18.547 1 85.44 103 ASP A C 1
ATOM 762 O O . ASP A 1 103 ? -12.641 15.602 19.406 1 85.44 103 ASP A O 1
ATOM 766 N N . VAL A 1 104 ? -12.516 14.883 17.297 1 86.81 104 VAL A N 1
ATOM 767 C CA . VAL A 1 104 ? -13.367 15.953 16.797 1 86.81 104 VAL A CA 1
ATOM 768 C C . VAL A 1 104 ? -14.773 15.812 17.359 1 86.81 104 VAL A C 1
ATOM 770 O O . VAL A 1 104 ? -15.375 16.797 17.797 1 86.81 104 VAL A O 1
ATOM 773 N N . SER A 1 105 ? -15.281 14.625 17.359 1 85.31 105 SER A N 1
ATOM 774 C CA . SER A 1 105 ? -16.625 14.367 17.875 1 85.31 105 SER A CA 1
ATOM 775 C C . SER A 1 105 ? -16.703 14.695 19.359 1 85.31 105 SER A C 1
ATOM 777 O O . SER A 1 105 ? -17.719 15.242 19.828 1 85.31 105 SER A O 1
ATOM 779 N N . ALA A 1 106 ? -15.625 14.422 20.047 1 86.62 106 ALA A N 1
ATOM 780 C CA . ALA A 1 106 ? -15.594 14.648 21.484 1 86.62 106 ALA A CA 1
ATOM 781 C C . ALA A 1 106 ? -15.469 16.125 21.812 1 86.62 106 ALA A C 1
ATOM 783 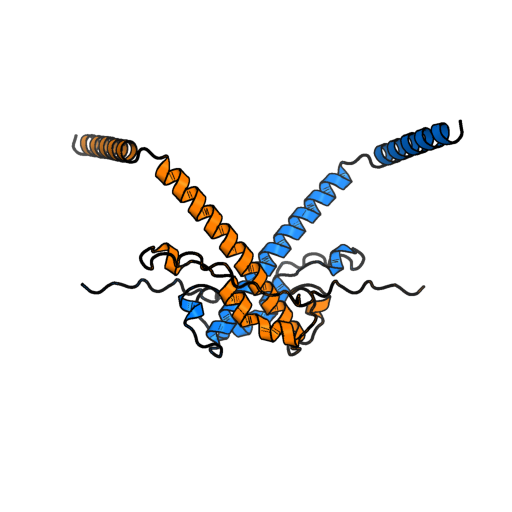O O . ALA A 1 106 ? -15.938 16.594 22.844 1 86.62 106 ALA A O 1
ATOM 784 N N . ALA A 1 107 ? -14.867 16.828 20.922 1 85.38 107 ALA A N 1
ATOM 785 C CA . ALA A 1 107 ? -14.617 18.25 21.141 1 85.38 107 ALA A CA 1
ATOM 786 C C . ALA A 1 107 ? -15.789 19.094 20.672 1 85.38 107 ALA A C 1
ATOM 788 O O . ALA A 1 107 ? -15.93 20.266 21.062 1 85.38 107 ALA A O 1
ATOM 789 N N . ALA A 1 108 ? -16.516 18.562 19.875 1 77.38 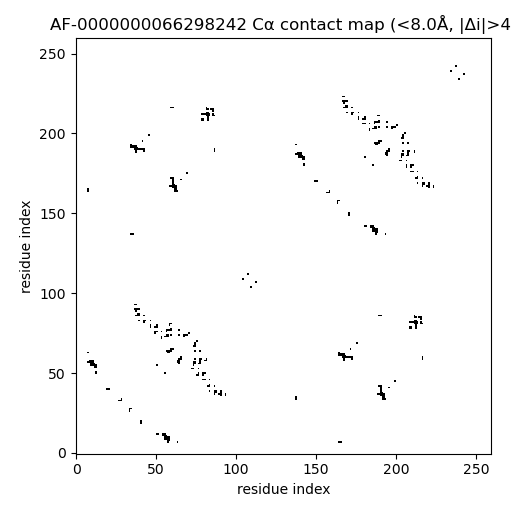108 ALA A N 1
ATOM 790 C CA . ALA A 1 108 ? -17.578 19.344 19.25 1 77.38 108 ALA A CA 1
ATOM 791 C C . ALA A 1 108 ? -18.766 19.484 20.188 1 77.38 108 ALA A C 1
ATOM 793 O O . ALA A 1 108 ? -19.156 18.531 20.875 1 77.38 108 ALA A O 1
ATOM 794 N N . ASP A 1 109 ? -19.109 20.734 20.469 1 83.69 109 ASP A N 1
ATOM 795 C CA . ASP A 1 109 ? -20.406 21.031 21.078 1 83.69 109 ASP A CA 1
ATOM 796 C C . ASP A 1 109 ? -21.531 20.812 20.078 1 83.69 109 ASP A C 1
ATOM 798 O O . ASP A 1 109 ? -22.062 21.766 19.516 1 83.69 109 ASP A O 1
ATOM 802 N N . TRP A 1 110 ? -21.828 19.656 19.969 1 81.12 110 TRP A N 1
ATOM 803 C CA . TRP A 1 110 ? -22.766 19.219 18.938 1 81.12 110 TRP A CA 1
ATOM 804 C C . TRP A 1 110 ? -24.141 19.859 19.141 1 81.12 110 TRP A C 1
ATOM 806 O O . TRP A 1 110 ? -24.797 20.25 18.188 1 81.12 110 TRP A O 1
ATOM 816 N N . PRO A 1 111 ? -24.516 20.078 20.359 1 80 111 PRO A N 1
ATOM 817 C CA . PRO A 1 111 ? -25.75 20.844 20.562 1 80 111 PRO A CA 1
ATOM 818 C C . PRO A 1 111 ? -25.672 22.266 20.016 1 80 111 PRO A C 1
ATOM 820 O O . PRO A 1 111 ? -26.641 22.734 19.391 1 80 111 PRO A O 1
ATOM 823 N N . ALA A 1 112 ? -24.594 22.875 20.188 1 82.44 112 ALA A N 1
ATOM 824 C CA . ALA A 1 112 ? -24.438 24.219 19.656 1 82.44 112 ALA A CA 1
ATOM 825 C C . ALA A 1 112 ? -24.469 24.219 18.125 1 82.44 112 ALA A C 1
ATOM 827 O O . ALA A 1 112 ? -25.109 25.078 17.516 1 82.44 112 ALA A O 1
ATOM 828 N N . VAL A 1 113 ? -23.875 23.266 17.594 1 80.25 113 VAL A N 1
ATOM 829 C CA . VAL A 1 113 ? -23.859 23.125 16.141 1 80.25 113 VAL A CA 1
ATOM 830 C C . VAL A 1 113 ? -25.266 22.875 15.633 1 80.25 113 VAL A C 1
ATOM 832 O O . VAL A 1 113 ? -25.703 23.484 14.648 1 80.25 113 VAL A O 1
ATOM 835 N N . SER A 1 114 ? -25.953 22.047 16.344 1 85.44 114 SER A N 1
ATOM 836 C CA . SER A 1 114 ? -27.328 21.719 15.961 1 85.44 114 SER A CA 1
ATOM 837 C C . SER A 1 114 ? -28.234 22.953 16.078 1 85.44 114 SER A C 1
ATOM 839 O O . SER A 1 114 ? -29.047 23.219 15.188 1 85.44 114 SER A O 1
ATOM 841 N N . ARG A 1 115 ? -28.109 23.75 17.094 1 87.06 115 ARG A N 1
ATOM 842 C CA . ARG A 1 115 ? -28.859 24.984 17.281 1 87.06 115 ARG A CA 1
ATOM 843 C C . ARG A 1 115 ? -28.562 25.984 16.156 1 87.06 115 ARG A C 1
ATOM 845 O O . ARG A 1 115 ? -29.469 26.625 15.641 1 87.06 115 ARG A O 1
ATOM 852 N N . GLU A 1 116 ? -27.281 26.047 15.797 1 84.56 116 GLU A N 1
ATOM 853 C CA . GLU A 1 116 ? -26.875 26.984 14.75 1 84.56 116 GLU A CA 1
ATOM 854 C C . GLU A 1 116 ? -27.484 26.594 13.406 1 84.56 116 GLU A C 1
ATOM 856 O O . GLU A 1 116 ? -27.953 27.453 12.656 1 84.56 116 GLU A O 1
ATOM 861 N N . ILE A 1 117 ? -27.5 25.328 13.164 1 86.31 117 ILE A N 1
ATOM 862 C CA . ILE A 1 117 ? -28.109 24.828 11.938 1 86.31 117 ILE A CA 1
ATOM 863 C C . ILE A 1 117 ? -29.594 25.141 11.922 1 86.31 117 ILE A C 1
ATOM 865 O O . ILE A 1 117 ? -30.125 25.609 10.906 1 86.31 117 ILE A O 1
ATOM 869 N N . GLN A 1 118 ? -30.328 25.047 13.023 1 88.75 118 GLN A N 1
ATOM 870 C CA . GLN A 1 118 ? -31.75 25.344 13.133 1 88.75 118 GLN A CA 1
ATOM 871 C C . GLN A 1 118 ? -32 26.828 12.945 1 88.75 118 GLN A C 1
ATOM 873 O O . GLN A 1 118 ? -32.938 27.219 12.242 1 88.75 118 GLN A O 1
ATOM 878 N N . ARG A 1 119 ? -31.203 27.656 13.477 1 86.25 119 ARG A N 1
ATOM 879 C CA . ARG A 1 119 ? -31.328 29.109 13.336 1 86.25 119 ARG A CA 1
ATOM 880 C C . ARG A 1 119 ? -31.188 29.531 11.883 1 86.25 119 ARG A C 1
ATOM 882 O O . ARG A 1 119 ? -31.984 30.328 11.383 1 86.25 119 ARG A O 1
ATOM 889 N N . ARG A 1 120 ? -30.203 28.875 11.211 1 84.25 120 ARG A N 1
ATOM 890 C CA . ARG A 1 120 ? -30 29.188 9.805 1 84.25 120 ARG A CA 1
ATOM 891 C C . ARG A 1 120 ? -31.156 28.719 8.953 1 84.25 120 ARG A C 1
ATOM 893 O O . ARG A 1 120 ? -31.594 29.406 8.023 1 84.25 120 ARG A O 1
ATOM 900 N N . ARG A 1 121 ? -31.594 27.516 9.281 1 82.69 121 ARG A N 1
ATOM 901 C CA . ARG A 1 121 ? -32.75 26.953 8.57 1 82.69 121 ARG A CA 1
ATOM 902 C C . ARG A 1 121 ? -33.969 27.828 8.766 1 82.69 121 ARG A C 1
ATOM 904 O O . ARG A 1 121 ? -34.688 28.109 7.805 1 82.69 121 ARG A O 1
ATOM 911 N N . ASP A 1 122 ? -34.219 28.359 9.93 1 82.88 122 ASP A N 1
ATOM 912 C CA . ASP A 1 122 ? -35.344 29.234 10.25 1 82.88 122 ASP A CA 1
ATOM 913 C C . ASP A 1 122 ? -35.188 30.578 9.555 1 82.88 122 ASP A C 1
ATOM 915 O O . ASP A 1 122 ? -36.188 31.156 9.086 1 82.88 122 ASP A O 1
ATOM 919 N N . ALA A 1 123 ? -34.031 31.016 9.43 1 80.44 123 ALA A N 1
ATOM 920 C CA . ALA A 1 123 ? -33.781 32.312 8.773 1 80.44 123 ALA A CA 1
ATOM 921 C C . ALA A 1 123 ? -34 32.188 7.266 1 80.44 123 ALA A C 1
ATOM 923 O O . ALA A 1 123 ? -34.562 33.094 6.656 1 80.44 123 ALA A O 1
ATOM 924 N N . TYR A 1 124 ? -33.594 31.031 6.793 1 82.44 124 TYR A N 1
ATOM 925 C CA . TYR A 1 124 ? -33.812 30.797 5.367 1 82.44 124 TYR A CA 1
ATOM 926 C C . TYR A 1 124 ? -35.281 30.641 5.043 1 82.44 124 TYR A C 1
ATOM 928 O O . TYR A 1 124 ? -35.781 31.219 4.062 1 82.44 124 TYR A O 1
ATOM 936 N N . ILE A 1 125 ? -36.094 30.047 5.816 1 78.88 125 ILE A N 1
ATOM 937 C CA . ILE A 1 125 ? -37.531 29.859 5.613 1 78.88 125 ILE A CA 1
ATOM 938 C C . ILE A 1 125 ? -38.25 31.188 5.734 1 78.88 125 ILE A C 1
ATOM 940 O O . ILE A 1 125 ? -39.156 31.5 4.945 1 78.88 125 ILE A O 1
ATOM 944 N N . ARG A 1 126 ? -37.969 32.188 6.57 1 73.69 126 ARG A N 1
ATOM 945 C CA . ARG A 1 126 ? -38.562 33.5 6.77 1 73.69 126 ARG A CA 1
ATOM 946 C C . ARG A 1 126 ? -38.344 34.375 5.562 1 73.69 126 ARG A C 1
ATOM 948 O O . ARG A 1 126 ? -39.188 35.188 5.191 1 73.69 126 ARG A O 1
ATOM 955 N N . ARG A 1 127 ? -37.344 34.094 4.895 1 74.69 127 ARG A N 1
ATOM 956 C CA . ARG A 1 127 ? -37.031 34.906 3.74 1 74.69 127 ARG A CA 1
ATOM 957 C C . ARG A 1 127 ? -37.812 34.469 2.514 1 74.69 127 ARG A C 1
ATOM 959 O O . ARG A 1 127 ? -38.156 35.281 1.652 1 74.69 127 ARG A O 1
ATOM 966 N N . VAL A 1 128 ? -38.219 33.25 2.447 1 76.56 128 VAL A N 1
ATOM 967 C CA . VAL A 1 128 ? -38.938 32.688 1.292 1 76.56 128 VAL A CA 1
ATOM 968 C C . VAL A 1 128 ? -40.406 32.938 1.447 1 76.56 128 VAL A C 1
ATOM 970 O O . VAL A 1 128 ? -41.156 33.062 0.455 1 76.56 128 VAL A O 1
ATOM 973 N N . VAL A 1 129 ? -40.875 33.062 2.654 1 68.19 129 VAL A N 1
ATOM 974 C CA . VAL A 1 129 ? -42.312 33.188 2.863 1 68.19 129 VAL A CA 1
ATOM 975 C C . VAL A 1 129 ? -42.688 34.688 3.025 1 68.19 129 VAL A C 1
ATOM 977 O O . VAL A 1 129 ? -43.844 35.031 3.178 1 68.19 129 VAL A O 1
ATOM 980 N N . VAL A 1 130 ? -41.656 35.656 2.779 1 56.5 130 VAL A N 1
ATOM 981 C CA . VAL A 1 130 ? -42.031 37.062 2.775 1 56.5 130 VAL A CA 1
ATOM 982 C C . VAL A 1 130 ? -42.25 37.531 1.342 1 56.5 130 VAL A C 1
ATOM 984 O O . VAL A 1 130 ? -41.5 37.188 0.437 1 56.5 130 VAL A O 1
ATOM 987 N N . MET B 1 1 ? -38.312 -6.805 11.195 1 38.12 1 MET B N 1
ATOM 988 C CA . MET B 1 1 ? -37.219 -5.832 11.25 1 38.12 1 MET B CA 1
ATOM 989 C C . MET B 1 1 ? -36 -6.344 10.5 1 38.12 1 MET B C 1
ATOM 991 O O . MET B 1 1 ? -35.281 -7.207 11 1 38.12 1 MET B O 1
ATOM 995 N N . THR B 1 2 ? -36.031 -6.359 9.133 1 36.56 2 THR B N 1
ATOM 996 C CA . THR B 1 2 ? -35 -6.883 8.242 1 36.56 2 THR B CA 1
ATOM 997 C C . THR B 1 2 ? -33.75 -5.969 8.242 1 36.56 2 THR B C 1
ATOM 999 O O . THR B 1 2 ? -33.875 -4.766 8.016 1 36.56 2 THR B O 1
ATOM 1002 N N . ALA B 1 3 ? -32.719 -6.328 9.031 1 50.59 3 ALA B N 1
ATOM 1003 C CA . ALA B 1 3 ? -31.422 -5.66 9.016 1 50.59 3 ALA B CA 1
ATOM 1004 C C . ALA B 1 3 ? -30.875 -5.555 7.59 1 50.59 3 ALA B C 1
ATOM 1006 O O . ALA B 1 3 ? -30.688 -6.566 6.918 1 50.59 3 ALA B O 1
ATOM 1007 N N . VAL B 1 4 ? -31.016 -4.418 6.977 1 45.34 4 VAL B N 1
ATOM 1008 C CA . VAL B 1 4 ? -30.375 -4.129 5.699 1 45.34 4 VAL B CA 1
ATOM 1009 C C . VAL B 1 4 ? -28.859 -4.168 5.863 1 45.34 4 VAL B C 1
ATOM 1011 O O . VAL B 1 4 ? -28.266 -3.258 6.453 1 45.34 4 VAL B O 1
ATOM 1014 N N . GLY B 1 5 ? -28.281 -5.348 5.965 1 41.56 5 GLY B N 1
ATOM 1015 C CA . GLY B 1 5 ? -26.828 -5.484 5.898 1 41.56 5 GLY B CA 1
ATOM 1016 C C . GLY B 1 5 ? -26.219 -4.84 4.66 1 41.56 5 GLY B C 1
ATOM 1017 O O . GLY B 1 5 ? -26.562 -5.207 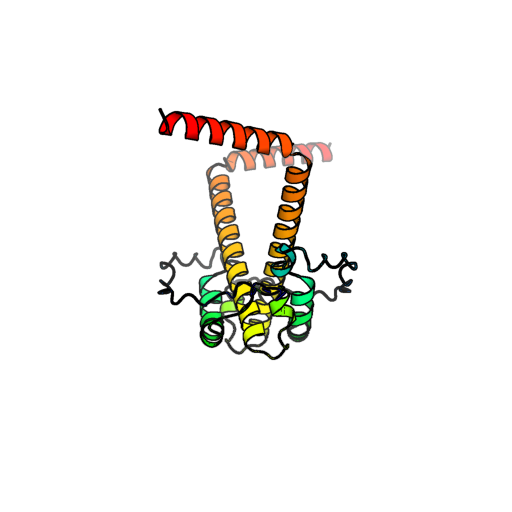3.535 1 41.56 5 GLY B O 1
ATOM 1018 N N . GLY B 1 6 ? -25.812 -3.611 4.703 1 43.62 6 GLY B N 1
ATOM 1019 C CA . GLY B 1 6 ? -25.156 -2.973 3.572 1 43.62 6 GLY B CA 1
ATOM 1020 C C . GLY B 1 6 ? -23.984 -3.777 3.027 1 43.62 6 GLY B C 1
ATOM 1021 O O . GLY B 1 6 ? -23.188 -4.324 3.793 1 43.62 6 GLY B O 1
ATOM 1022 N N . SER B 1 7 ? -24.016 -4.27 1.831 1 52.19 7 SER B N 1
ATOM 1023 C CA . SER B 1 7 ? -22.984 -4.996 1.091 1 52.19 7 SER B CA 1
ATOM 1024 C C . SER B 1 7 ? -21.672 -4.23 1.07 1 52.19 7 SER B C 1
ATOM 1026 O O . SER B 1 7 ? -21.656 -3.01 0.888 1 52.19 7 SER B O 1
ATOM 1028 N N . PRO B 1 8 ? -20.656 -4.812 1.592 1 54.41 8 PRO B N 1
ATOM 1029 C CA . PRO B 1 8 ? -19.359 -4.133 1.53 1 54.41 8 PRO B CA 1
ATOM 1030 C C . PRO B 1 8 ? -19 -3.674 0.118 1 54.41 8 PRO B C 1
ATOM 1032 O O . PRO B 1 8 ? -19.453 -4.27 -0.862 1 54.41 8 PRO B O 1
ATOM 1035 N N . PRO B 1 9 ? -18.312 -2.521 -0.016 1 55.22 9 PRO B N 1
ATOM 1036 C CA . PRO B 1 9 ? -18.016 -1.988 -1.347 1 55.22 9 PRO B CA 1
ATOM 1037 C C . PRO B 1 9 ? -17.125 -2.916 -2.166 1 55.22 9 PRO B C 1
ATOM 1039 O O . PRO B 1 9 ? -16.078 -3.354 -1.682 1 55.22 9 PRO B O 1
ATOM 1042 N N . THR B 1 10 ? -17.625 -3.582 -3.123 1 62.75 10 THR B N 1
ATOM 1043 C CA . THR B 1 10 ? -16.891 -4.387 -4.094 1 62.75 10 THR B CA 1
ATOM 1044 C C . THR B 1 10 ? -16.109 -3.492 -5.055 1 62.75 10 THR B C 1
ATOM 1046 O O . THR B 1 10 ? -16.578 -2.422 -5.438 1 62.75 10 THR B O 1
ATOM 1049 N N . ARG B 1 11 ? -14.836 -3.693 -5.098 1 70.12 11 ARG B N 1
ATOM 1050 C CA . ARG B 1 11 ? -14.055 -3.012 -6.125 1 70.12 11 ARG B CA 1
ATOM 1051 C C . ARG B 1 11 ? -14.18 -3.727 -7.469 1 70.12 11 ARG B C 1
ATOM 1053 O O . ARG B 1 11 ? -14.234 -4.957 -7.52 1 70.12 11 ARG B O 1
ATOM 1060 N N . ARG B 1 12 ? -14.477 -2.922 -8.5 1 67.56 12 ARG B N 1
ATOM 1061 C CA . ARG B 1 12 ? -14.602 -3.49 -9.844 1 67.56 12 ARG B CA 1
ATOM 1062 C C . ARG B 1 12 ? -13.406 -3.121 -10.711 1 67.56 12 ARG B C 1
ATOM 1064 O O . ARG B 1 12 ? -12.828 -2.039 -10.555 1 67.56 12 ARG B O 1
ATOM 1071 N N . CYS B 1 13 ? -12.969 -4.066 -11.445 1 66.75 13 CYS B N 1
ATOM 1072 C CA . CYS B 1 13 ? -11.938 -3.785 -12.438 1 66.75 13 CYS B CA 1
ATOM 1073 C C . CYS B 1 13 ? -12.391 -2.695 -13.406 1 66.75 13 CYS B C 1
ATOM 1075 O O . CYS B 1 13 ? -13.469 -2.791 -14 1 66.75 13 CYS B O 1
ATOM 1077 N N . PRO B 1 14 ? -11.852 -1.466 -13.305 1 49.28 14 PRO B N 1
ATOM 1078 C CA . PRO B 1 14 ? -12.289 -0.509 -14.32 1 49.28 14 PRO B CA 1
ATOM 1079 C C . PRO B 1 14 ? -11.945 -0.959 -15.742 1 49.28 14 PRO B C 1
ATOM 1081 O O . PRO B 1 14 ? -10.922 -1.611 -15.953 1 49.28 14 PRO B O 1
ATOM 1084 N N . ALA B 1 15 ? -12.969 -1.092 -16.609 1 49.78 15 ALA B N 1
ATOM 1085 C CA . ALA B 1 15 ? -12.672 -1.245 -18.031 1 49.78 15 ALA B CA 1
ATOM 1086 C C . ALA B 1 15 ? -11.75 -0.133 -18.531 1 49.78 15 ALA B C 1
ATOM 1088 O O . ALA B 1 15 ? -12.219 0.903 -19 1 49.78 15 ALA B O 1
ATOM 1089 N N . THR B 1 16 ? -11.008 0.446 -17.797 1 44.91 16 THR B N 1
ATOM 1090 C CA . THR B 1 16 ? -10.273 1.634 -18.219 1 44.91 16 THR B CA 1
ATOM 1091 C C . THR B 1 16 ? -9.305 1.298 -19.344 1 44.91 16 THR B C 1
ATOM 1093 O O . THR B 1 16 ? -8.609 0.285 -19.297 1 44.91 16 THR B O 1
ATOM 1096 N N . GLU B 1 17 ? -9.555 2.035 -20.469 1 48.59 17 GLU B N 1
ATOM 1097 C CA . GLU B 1 17 ? -8.523 2.121 -21.5 1 48.59 17 GLU B CA 1
ATOM 1098 C C . GLU B 1 17 ? -7.156 2.412 -20.891 1 48.59 17 GLU B C 1
ATOM 1100 O O . GLU B 1 17 ? -6.941 3.482 -20.312 1 48.59 17 GLU B O 1
ATOM 1105 N N . ASP B 1 18 ? -6.621 1.412 -20.422 1 45.97 18 ASP B N 1
ATOM 1106 C CA . ASP B 1 18 ? -5.301 1.487 -19.797 1 45.97 18 ASP B CA 1
ATOM 1107 C C . ASP B 1 18 ? -4.332 2.285 -20.672 1 45.97 18 ASP B C 1
ATOM 1109 O O . ASP B 1 18 ? -3.949 1.837 -21.75 1 45.97 18 ASP B O 1
ATOM 1113 N N . ARG B 1 19 ? -4.469 3.568 -20.781 1 44.22 19 ARG B N 1
ATOM 1114 C CA . ARG B 1 19 ? -3.375 4.23 -21.484 1 44.22 19 ARG B CA 1
ATOM 1115 C C . ARG B 1 19 ? -2.025 3.844 -20.875 1 44.22 19 ARG B C 1
ATOM 1117 O O . ARG B 1 19 ? -1.811 3.988 -19.672 1 44.22 19 ARG B O 1
ATOM 1124 N N . ALA B 1 20 ? -1.288 3.008 -21.672 1 47.25 20 ALA B N 1
ATOM 1125 C CA . ALA B 1 20 ? 0.105 2.73 -21.328 1 47.25 20 ALA B CA 1
ATOM 1126 C C . ALA B 1 20 ? 0.816 3.996 -20.859 1 47.25 20 ALA B C 1
ATOM 1128 O O . ALA B 1 20 ? 0.527 5.094 -21.344 1 47.25 20 ALA B O 1
ATOM 1129 N N . PRO B 1 21 ? 1.297 4.086 -19.578 1 46.75 21 PRO B N 1
ATOM 1130 C CA . PRO B 1 21 ? 2.051 5.285 -19.203 1 46.75 21 PRO B CA 1
ATOM 1131 C C . PRO B 1 21 ? 2.932 5.809 -20.328 1 46.75 21 PRO B C 1
ATOM 1133 O O . PRO B 1 21 ? 3.418 5.027 -21.156 1 46.75 21 PRO B O 1
ATOM 1136 N N . ALA B 1 22 ? 2.771 7.07 -20.703 1 45.22 22 ALA B N 1
ATOM 1137 C CA . ALA B 1 22 ? 3.709 7.723 -21.609 1 45.22 22 ALA B CA 1
ATOM 1138 C C . ALA B 1 22 ? 5.137 7.242 -21.359 1 45.22 22 ALA B C 1
ATOM 1140 O O . ALA B 1 22 ? 5.488 6.867 -20.25 1 45.22 22 ALA B O 1
ATOM 1141 N N . THR B 1 23 ? 5.84 6.762 -22.406 1 43.84 23 THR B N 1
ATOM 1142 C CA . THR B 1 23 ? 7.227 6.309 -22.391 1 43.84 23 THR B CA 1
ATOM 1143 C C . THR B 1 23 ? 8.078 7.195 -21.5 1 43.84 23 THR B C 1
ATOM 1145 O O . THR B 1 23 ? 8.375 8.336 -21.844 1 43.84 23 THR B O 1
ATOM 1148 N N . VAL B 1 24 ? 7.773 7.27 -20.281 1 44.69 24 VAL B N 1
ATOM 1149 C CA . VAL B 1 24 ? 8.75 7.949 -19.438 1 44.69 24 VAL B CA 1
ATOM 1150 C C . VAL B 1 24 ? 10.156 7.445 -19.766 1 44.69 24 VAL B C 1
ATOM 1152 O O . VAL B 1 24 ? 10.367 6.242 -19.922 1 44.69 24 VAL B O 1
ATOM 1155 N N . ALA B 1 25 ? 11.047 8.375 -20.141 1 45.94 25 ALA B N 1
ATOM 1156 C CA . ALA B 1 25 ? 12.445 8.078 -20.453 1 45.94 25 ALA B CA 1
ATOM 1157 C C . ALA B 1 25 ? 13.016 7.059 -19.469 1 45.94 25 ALA B C 1
ATOM 1159 O O . ALA B 1 25 ? 12.781 7.145 -18.266 1 45.94 25 ALA B O 1
ATOM 1160 N N . THR B 1 26 ? 13.125 5.785 -19.906 1 46.88 26 THR B N 1
ATOM 1161 C CA . THR B 1 26 ? 13.82 4.75 -19.156 1 46.88 26 THR B CA 1
ATOM 1162 C C . THR B 1 26 ? 14.992 5.348 -18.375 1 46.88 26 THR B C 1
ATOM 1164 O O . THR B 1 26 ? 15.867 5.996 -18.953 1 46.88 26 THR B O 1
ATOM 1167 N N . PRO B 1 27 ? 14.742 5.641 -17.125 1 46.62 27 PRO B N 1
ATOM 1168 C CA . PRO B 1 27 ? 15.953 6.121 -16.453 1 46.62 27 PRO B CA 1
ATOM 1169 C C . PRO B 1 27 ? 17.219 5.383 -16.906 1 46.62 27 PRO B C 1
ATOM 1171 O O . PRO B 1 27 ? 17.141 4.215 -17.312 1 46.62 27 PRO B O 1
ATOM 1174 N N . SER B 1 28 ? 18.156 6.082 -17.359 1 49.19 28 SER B N 1
ATOM 1175 C CA . SER B 1 28 ? 19.453 5.5 -17.703 1 49.19 28 SER B CA 1
ATOM 1176 C C . SER B 1 28 ? 19.891 4.5 -16.641 1 49.19 28 SER B C 1
ATOM 1178 O O . SER B 1 28 ? 19.688 4.719 -15.438 1 49.19 28 SER B O 1
ATOM 1180 N N . SER B 1 29 ? 19.906 3.23 -16.938 1 53.25 29 SER B N 1
ATOM 1181 C CA . SER B 1 29 ? 20.391 2.072 -16.188 1 53.25 29 SE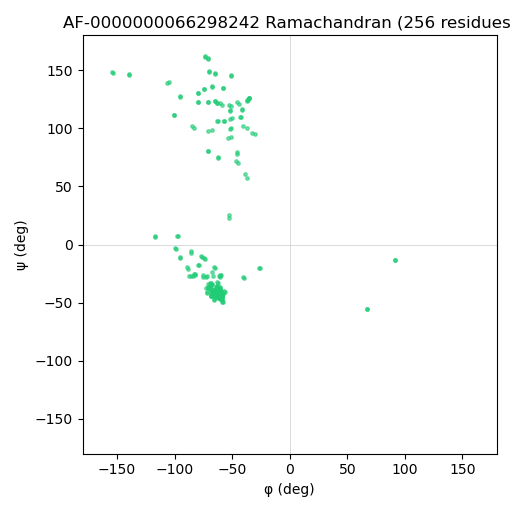R B CA 1
ATOM 1182 C C . SER B 1 29 ? 21.5 2.463 -15.211 1 53.25 29 SER B C 1
ATOM 1184 O O . SER B 1 29 ? 21.781 1.728 -14.258 1 53.25 29 SER B O 1
ATOM 1186 N N . THR B 1 30 ? 22.078 3.551 -15.477 1 54.72 30 THR B N 1
ATOM 1187 C CA . THR B 1 30 ? 23.266 3.803 -14.68 1 54.72 30 THR B CA 1
ATOM 1188 C C . THR B 1 30 ? 22.891 4.473 -13.359 1 54.72 30 THR B C 1
ATOM 1190 O O . THR B 1 30 ? 23.766 4.734 -12.523 1 54.72 30 THR B O 1
ATOM 1193 N N . ASP B 1 31 ? 21.641 4.77 -13.289 1 56.69 31 ASP B N 1
ATOM 1194 C CA . ASP B 1 31 ? 21.25 5.406 -12.031 1 56.69 31 ASP B CA 1
ATOM 1195 C C . ASP B 1 31 ? 20.953 4.363 -10.953 1 56.69 31 ASP B C 1
ATOM 1197 O O . ASP B 1 31 ? 20.094 3.5 -11.141 1 56.69 31 ASP B O 1
ATOM 1201 N N . PRO B 1 32 ? 21.891 4.145 -10.031 1 58 32 PRO B N 1
ATOM 1202 C CA . PRO B 1 32 ? 21.719 3.143 -8.977 1 58 32 PRO B CA 1
ATOM 1203 C C . PRO B 1 32 ? 20.297 3.133 -8.406 1 58 32 PRO B C 1
ATOM 1205 O O . PRO B 1 32 ? 19.812 2.09 -7.953 1 58 32 PRO B O 1
ATOM 1208 N N . THR B 1 33 ? 19.625 4.238 -8.438 1 62.78 33 THR B N 1
ATOM 1209 C CA . THR B 1 33 ? 18.266 4.309 -7.938 1 62.78 33 THR B CA 1
ATOM 1210 C C . THR B 1 33 ? 17.297 3.623 -8.898 1 62.78 33 THR B C 1
ATOM 1212 O O . THR B 1 33 ? 16.219 3.176 -8.5 1 62.78 33 THR B O 1
ATOM 1215 N N . ALA B 1 34 ? 17.828 3.371 -10.023 1 68.38 34 ALA B N 1
ATOM 1216 C CA . ALA B 1 34 ? 16.984 2.771 -11.055 1 68.38 34 ALA B CA 1
ATOM 1217 C C . ALA B 1 34 ? 16.688 1.312 -10.734 1 68.38 34 ALA B C 1
ATOM 1219 O O . ALA B 1 34 ? 15.586 0.823 -11.016 1 68.38 34 ALA B O 1
ATOM 1220 N N . SER B 1 35 ? 17.656 0.742 -10 1 76.56 35 SER B N 1
ATOM 1221 C CA . SER B 1 35 ? 17.484 -0.684 -9.742 1 76.56 35 SER B CA 1
ATOM 1222 C C . SER B 1 35 ? 16.438 -0.931 -8.656 1 76.56 35 SER B C 1
ATOM 1224 O O . SER B 1 35 ? 15.922 -2.045 -8.523 1 76.56 35 SER B O 1
ATOM 1226 N N . ARG B 1 36 ? 16.031 0.15 -7.996 1 86.06 36 ARG B N 1
ATOM 1227 C CA . ARG B 1 36 ? 15.094 -0.021 -6.883 1 86.06 36 ARG B CA 1
ATOM 1228 C C . ARG B 1 36 ? 13.766 0.666 -7.168 1 86.06 36 ARG B C 1
ATOM 1230 O O . ARG B 1 36 ? 12.867 0.665 -6.328 1 86.06 36 ARG B O 1
ATOM 1237 N N . ALA B 1 37 ? 13.703 1.145 -8.398 1 92.56 37 ALA B N 1
ATOM 1238 C CA . ALA B 1 37 ? 12.484 1.864 -8.75 1 92.56 37 ALA B CA 1
ATOM 1239 C C . ALA B 1 37 ? 11.32 0.9 -8.953 1 92.56 37 ALA B C 1
ATOM 1241 O O . ALA B 1 37 ? 11.469 -0.144 -9.586 1 92.56 37 ALA B O 1
ATOM 1242 N N . VAL B 1 38 ? 10.289 1.253 -8.398 1 96.88 38 VAL B N 1
ATOM 1243 C CA . VAL B 1 38 ? 9.086 0.436 -8.531 1 96.88 38 VAL B CA 1
ATOM 1244 C C . VAL B 1 38 ? 8.219 0.968 -9.664 1 96.88 38 VAL B C 1
ATOM 1246 O O . VAL B 1 38 ? 7.934 2.166 -9.727 1 96.88 38 VAL B O 1
ATOM 1249 N N . SER B 1 39 ? 7.867 0.05 -10.578 1 96.62 39 SER B N 1
ATOM 1250 C CA . SER B 1 39 ? 6.969 0.378 -11.672 1 96.62 39 SER B CA 1
ATOM 1251 C C . SER B 1 39 ? 5.551 -0.107 -11.391 1 96.62 39 SER B C 1
ATOM 1253 O O . SER B 1 39 ? 5.273 -1.308 -11.453 1 96.62 39 SER B O 1
ATOM 1255 N N . TRP B 1 40 ? 4.656 0.811 -11.18 1 97.19 40 TRP B N 1
ATOM 1256 C CA . TRP B 1 40 ? 3.248 0.463 -11 1 97.19 40 TRP B CA 1
ATOM 1257 C C . TRP B 1 40 ? 2.693 -0.222 -12.242 1 97.19 40 TRP B C 1
ATOM 1259 O O . TRP B 1 40 ? 1.915 -1.173 -12.141 1 97.19 40 TRP B O 1
ATOM 1269 N N . TRP B 1 41 ? 3.066 0.262 -13.391 1 96.94 41 TRP B N 1
ATOM 1270 C CA . TRP B 1 41 ? 2.525 -0.26 -14.648 1 96.94 41 TRP B CA 1
ATOM 1271 C C . TRP B 1 41 ? 2.863 -1.738 -14.812 1 96.94 41 TRP B C 1
ATOM 1273 O O . TRP B 1 41 ? 2.01 -2.537 -15.203 1 96.94 41 TRP B O 1
ATOM 1283 N N . SER B 1 42 ? 4.113 -2.059 -14.508 1 97.88 42 SER B N 1
ATOM 1284 C CA . SER B 1 42 ? 4.52 -3.455 -14.617 1 97.88 42 SER B CA 1
ATOM 1285 C C . SER B 1 42 ? 3.699 -4.344 -13.688 1 97.88 42 SER B C 1
ATOM 1287 O O . SER B 1 42 ? 3.295 -5.445 -14.07 1 97.88 42 SER B O 1
ATOM 1289 N N . VAL B 1 43 ? 3.396 -3.908 -12.461 1 98.62 43 VAL B N 1
ATOM 1290 C CA . VAL B 1 43 ? 2.576 -4.656 -11.516 1 98.62 43 VAL B CA 1
ATOM 1291 C C . VAL B 1 43 ? 1.141 -4.738 -12.031 1 98.62 43 VAL B C 1
ATOM 1293 O O . VAL B 1 43 ? 0.528 -5.809 -12.008 1 98.62 43 VAL B O 1
ATOM 1296 N N . HIS B 1 44 ? 0.628 -3.627 -12.586 1 98.25 44 HIS B N 1
ATOM 1297 C CA . HIS B 1 44 ? -0.721 -3.572 -13.133 1 98.25 44 HIS B CA 1
ATOM 1298 C C . HIS B 1 44 ? -0.894 -4.574 -14.266 1 98.25 44 HIS B C 1
ATOM 1300 O O . HIS B 1 44 ? -1.857 -5.344 -14.281 1 98.25 44 HIS B O 1
ATOM 1306 N N . GLU B 1 45 ? 0.05 -4.57 -15.125 1 97.94 45 GLU B N 1
ATOM 1307 C CA . GLU B 1 45 ? -0.026 -5.477 -16.266 1 97.94 45 GLU B CA 1
ATOM 1308 C C . GLU B 1 45 ? -0.033 -6.934 -15.812 1 97.94 45 GLU B C 1
ATOM 1310 O O . GLU B 1 45 ? -0.755 -7.762 -16.375 1 97.94 45 GLU B O 1
ATOM 1315 N N . TYR B 1 46 ? 0.761 -7.242 -14.859 1 98.12 46 TYR B N 1
ATOM 1316 C CA . TYR B 1 46 ? 0.894 -8.609 -14.375 1 98.12 46 TYR B CA 1
ATOM 1317 C C . TYR B 1 46 ? -0.396 -9.086 -13.719 1 98.12 46 TYR B C 1
ATOM 1319 O O . TYR B 1 46 ? -0.814 -10.227 -13.906 1 98.12 46 TYR B O 1
ATOM 1327 N N . VAL B 1 47 ? -1.098 -8.148 -12.93 1 98.38 47 VAL B N 1
ATOM 1328 C CA . VAL B 1 47 ? -2.229 -8.594 -12.125 1 98.38 47 VAL B CA 1
ATOM 1329 C C . VAL B 1 47 ? -3.529 -8.375 -12.891 1 98.38 47 VAL B C 1
ATOM 1331 O O . VAL B 1 47 ? -4.578 -8.906 -12.516 1 98.38 47 VAL B O 1
ATOM 1334 N N . ALA B 1 48 ? -3.525 -7.672 -13.977 1 97.31 48 ALA B N 1
ATOM 1335 C CA . ALA B 1 48 ? -4.711 -7.246 -14.711 1 97.31 48 ALA B CA 1
ATOM 1336 C C . ALA B 1 48 ? -5.547 -8.445 -15.148 1 97.31 48 ALA B C 1
ATOM 1338 O O . ALA B 1 48 ? -6.77 -8.445 -15.008 1 97.31 48 ALA B O 1
ATOM 1339 N N . PRO B 1 49 ? -4.953 -9.477 -15.641 1 97.5 49 PRO B N 1
ATOM 1340 C CA . PRO B 1 49 ? -5.781 -10.617 -16.047 1 97.5 49 PRO B CA 1
ATOM 1341 C C . PRO B 1 49 ? -6.539 -11.242 -14.875 1 97.5 49 PRO B C 1
ATOM 1343 O O . PRO B 1 49 ? -7.691 -11.648 -15.031 1 97.5 49 PRO B O 1
ATOM 1346 N N . THR B 1 50 ? -5.883 -11.352 -13.719 1 97.19 50 THR B N 1
ATOM 1347 C CA . THR B 1 50 ? -6.516 -11.898 -12.523 1 97.19 50 THR B CA 1
ATOM 1348 C C . THR B 1 50 ? -7.707 -11.047 -12.109 1 97.19 50 THR B C 1
ATOM 1350 O O . THR B 1 50 ? -8.766 -11.578 -11.766 1 97.19 50 THR B O 1
ATOM 1353 N N . LEU B 1 51 ? -7.562 -9.758 -12.195 1 97.06 51 LEU B N 1
ATOM 1354 C CA . LEU B 1 51 ? -8.617 -8.836 -11.797 1 97.06 51 LEU B CA 1
ATOM 1355 C C . LEU B 1 51 ? -9.766 -8.859 -12.805 1 97.06 51 LEU B C 1
ATOM 1357 O O . LEU B 1 51 ? -10.938 -8.828 -12.414 1 97.06 51 LEU B O 1
ATOM 1361 N N . ALA B 1 52 ? -9.375 -8.914 -14.031 1 96.06 52 ALA B N 1
ATOM 1362 C CA . ALA B 1 52 ? -10.398 -8.984 -15.07 1 96.06 52 ALA B CA 1
ATOM 1363 C C . ALA B 1 52 ? -11.25 -10.242 -14.914 1 96.06 52 ALA B C 1
ATOM 1365 O O . ALA B 1 52 ? -12.469 -10.188 -15.078 1 96.06 52 ALA B O 1
ATOM 1366 N N . ALA B 1 53 ? -10.648 -11.32 -14.562 1 96.19 53 ALA B N 1
ATOM 1367 C CA . ALA B 1 53 ? -11.352 -12.594 -14.398 1 96.19 53 ALA B CA 1
ATOM 1368 C C . ALA B 1 53 ? -12.297 -12.555 -13.203 1 96.19 53 ALA B C 1
ATOM 1370 O O . ALA B 1 53 ? -13.367 -13.164 -13.234 1 96.19 53 ALA B O 1
ATOM 1371 N N . ALA B 1 54 ? -11.977 -11.828 -12.133 1 96.06 54 ALA B N 1
ATOM 1372 C CA . ALA B 1 54 ? -12.766 -11.781 -10.906 1 96.06 54 ALA B CA 1
ATOM 1373 C C . ALA B 1 54 ? -13.93 -10.805 -11.039 1 96.06 54 ALA B C 1
ATOM 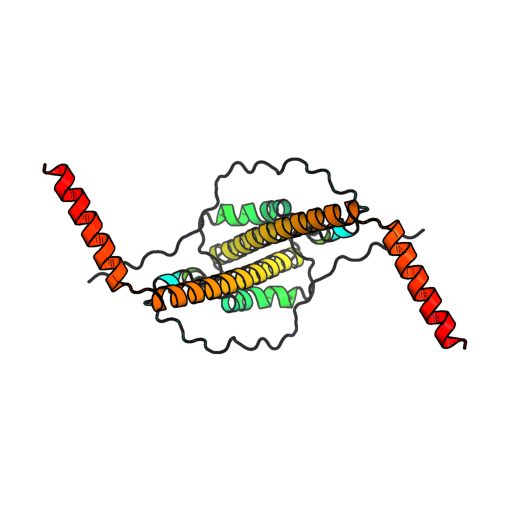1375 O O . ALA B 1 54 ? -14.914 -10.891 -10.297 1 96.06 54 ALA B O 1
ATOM 1376 N N . VAL B 1 55 ? -13.766 -9.812 -11.922 1 93.81 55 VAL B N 1
ATOM 1377 C CA . VAL B 1 55 ? -14.766 -8.797 -12.234 1 93.81 55 VAL B CA 1
ATOM 1378 C C . VAL B 1 55 ? -14.984 -7.895 -11.023 1 93.81 55 VAL B C 1
ATOM 1380 O O . VAL B 1 55 ? -14.844 -6.672 -11.125 1 93.81 55 VAL B O 1
ATOM 1383 N N . GLU B 1 56 ? -15.328 -8.492 -9.859 1 95.69 56 GLU B N 1
ATOM 1384 C CA . GLU B 1 56 ? -15.531 -7.762 -8.617 1 95.69 56 GLU B CA 1
ATOM 1385 C C . GLU B 1 56 ? -14.938 -8.516 -7.426 1 95.69 56 GLU B C 1
ATOM 1387 O O . GLU B 1 56 ? -14.961 -9.75 -7.395 1 95.69 56 GLU B O 1
ATOM 1392 N N . TRP B 1 57 ? -14.422 -7.797 -6.449 1 96.5 57 TRP B N 1
ATOM 1393 C CA . TRP B 1 57 ? -13.812 -8.375 -5.254 1 96.5 57 TRP B CA 1
ATOM 1394 C C . TRP B 1 57 ? -13.898 -7.41 -4.078 1 96.5 57 TRP B C 1
ATOM 1396 O O . TRP B 1 57 ? -13.891 -6.191 -4.266 1 96.5 57 TRP B O 1
ATOM 1406 N N . PRO B 1 58 ? -14.008 -7.895 -2.932 1 96.69 58 PRO B N 1
ATOM 1407 C CA . PRO B 1 58 ? -13.906 -7.02 -1.763 1 96.69 58 PRO B CA 1
ATOM 1408 C C . PRO B 1 58 ? -12.484 -6.512 -1.527 1 96.69 58 PRO B C 1
ATOM 1410 O O . PRO B 1 58 ? -11.523 -7.094 -2.039 1 96.69 58 PRO B O 1
ATOM 1413 N N . MET B 1 59 ? -12.344 -5.508 -0.836 1 96.69 59 MET B N 1
ATOM 1414 C CA . MET B 1 59 ? -11.031 -5.016 -0.45 1 96.69 59 MET B CA 1
ATOM 1415 C C . MET B 1 59 ? -10.344 -5.988 0.504 1 96.69 59 MET B C 1
ATOM 1417 O O . MET B 1 59 ? -10.969 -6.492 1.437 1 96.69 59 MET B O 1
ATOM 1421 N N . ALA B 1 60 ? -9.062 -6.254 0.292 1 98.31 60 ALA B N 1
ATOM 1422 C CA . ALA B 1 60 ? -8.297 -7.184 1.116 1 98.31 60 ALA B CA 1
ATOM 1423 C C . ALA B 1 60 ? -8.305 -6.754 2.58 1 98.31 60 ALA B C 1
ATOM 1425 O O . ALA B 1 60 ? -8.125 -5.574 2.891 1 98.31 60 ALA B O 1
ATOM 1426 N N . GLY B 1 61 ? -8.547 -7.742 3.463 1 98.06 61 GLY B N 1
ATOM 1427 C CA . GLY B 1 61 ? -8.469 -7.473 4.891 1 98.06 61 GLY B CA 1
ATOM 1428 C C . GLY B 1 61 ? -9.797 -7.055 5.488 1 98.06 61 GLY B C 1
ATOM 1429 O O . GLY B 1 61 ? -9.93 -6.961 6.711 1 98.06 61 GLY B O 1
ATOM 1430 N N . THR B 1 62 ? -10.781 -6.727 4.637 1 97.19 62 THR B N 1
ATOM 1431 C CA . THR B 1 62 ? -12.109 -6.395 5.152 1 97.19 62 THR B CA 1
ATOM 1432 C C . THR B 1 62 ? -12.836 -7.648 5.633 1 97.19 62 THR B C 1
ATOM 1434 O O . THR B 1 62 ? -12.461 -8.766 5.266 1 97.19 62 THR B O 1
ATOM 1437 N N . PRO B 1 63 ? -13.844 -7.453 6.422 1 95.5 63 PRO B N 1
ATOM 1438 C CA . PRO B 1 63 ? -14.602 -8.625 6.871 1 95.5 63 PRO B CA 1
ATOM 1439 C C . PRO B 1 63 ? -15.156 -9.453 5.711 1 95.5 63 PRO B C 1
ATOM 1441 O O . PRO B 1 63 ? -15.117 -10.68 5.758 1 95.5 63 PRO B O 1
ATOM 1444 N N . ALA B 1 64 ? -15.648 -8.797 4.676 1 95.94 64 ALA B N 1
ATOM 1445 C CA . ALA B 1 64 ? -16.156 -9.5 3.502 1 95.94 64 ALA B CA 1
ATOM 1446 C C . ALA B 1 64 ? -15.062 -10.352 2.857 1 95.94 64 ALA B C 1
ATOM 1448 O O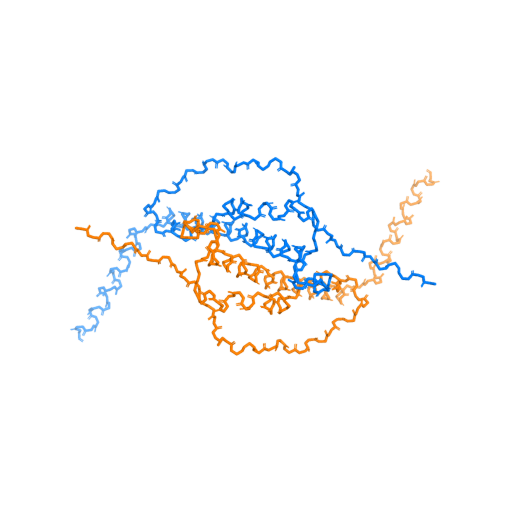 . ALA B 1 64 ? -15.328 -11.469 2.396 1 95.94 64 ALA B O 1
ATOM 1449 N N . TRP B 1 65 ? -13.883 -9.875 2.787 1 97.5 65 TRP B N 1
ATOM 1450 C CA . TRP B 1 65 ? -12.742 -10.602 2.246 1 97.5 65 TRP B CA 1
ATOM 1451 C C . TRP B 1 65 ? -12.367 -11.773 3.152 1 97.5 65 TRP B C 1
ATOM 1453 O O . TRP B 1 65 ? -12.078 -12.875 2.67 1 97.5 65 TRP B O 1
ATOM 1463 N N . CYS B 1 66 ? -12.352 -11.508 4.461 1 97.44 66 CYS B N 1
ATOM 1464 C CA . CYS B 1 66 ? -11.984 -12.531 5.43 1 97.44 66 CYS B CA 1
ATOM 1465 C C . CYS B 1 66 ? -12.938 -13.719 5.371 1 97.44 66 CYS B C 1
ATOM 1467 O O . CYS B 1 66 ? -12.539 -14.859 5.621 1 97.44 66 CYS B O 1
ATOM 1469 N N . ASP B 1 67 ? -14.125 -13.43 4.973 1 96.62 67 ASP B N 1
ATOM 1470 C CA . ASP B 1 67 ? -15.18 -14.445 4.957 1 96.62 67 ASP B CA 1
ATOM 1471 C C . ASP B 1 67 ? -15.047 -15.352 3.738 1 96.62 67 ASP B C 1
ATOM 1473 O O . ASP B 1 67 ? -15.656 -16.422 3.684 1 96.62 67 ASP B O 1
ATOM 1477 N N . LEU B 1 68 ? -14.336 -14.961 2.771 1 97.19 68 LEU B N 1
ATOM 1478 C CA . LEU B 1 68 ? -14.125 -15.773 1.58 1 97.19 68 LEU B CA 1
ATOM 1479 C C . LEU B 1 68 ? -13.25 -16.984 1.894 1 97.19 68 LEU B C 1
ATOM 1481 O O . LEU B 1 68 ? -12.328 -16.891 2.715 1 97.19 68 LEU B O 1
ATOM 1485 N N . ASP B 1 69 ? -13.5 -18.047 1.188 1 97.88 69 ASP B N 1
ATOM 1486 C CA . ASP B 1 69 ? -12.633 -19.203 1.269 1 97.88 69 ASP B CA 1
ATOM 1487 C C . ASP B 1 69 ? -11.234 -18.891 0.742 1 97.88 69 ASP B C 1
ATOM 1489 O O . ASP B 1 69 ? -11.086 -18.141 -0.22 1 97.88 69 ASP B O 1
ATOM 1493 N N . ASP B 1 70 ? -10.227 -19.531 1.331 1 96.81 70 ASP B N 1
ATOM 1494 C CA . ASP B 1 70 ? -8.844 -19.25 0.977 1 96.81 70 ASP B CA 1
ATOM 1495 C C . ASP B 1 70 ? -8.547 -19.656 -0.468 1 96.81 70 ASP B C 1
ATOM 1497 O O . ASP B 1 70 ? -7.605 -19.141 -1.08 1 96.81 70 ASP B O 1
ATOM 1501 N N . THR B 1 71 ? -9.352 -20.484 -1.009 1 96.5 71 THR B N 1
ATOM 1502 C CA . THR B 1 71 ? -9.117 -20.953 -2.367 1 96.5 71 THR B CA 1
ATOM 1503 C C . THR B 1 71 ? -9.977 -20.188 -3.367 1 96.5 71 THR B C 1
ATOM 1505 O O . THR B 1 71 ? -9.883 -20.406 -4.574 1 96.5 71 THR B O 1
ATOM 1508 N N . ASP B 1 72 ? -10.797 -19.344 -2.865 1 97 72 ASP B N 1
ATOM 1509 C CA . ASP B 1 72 ? -11.641 -18.531 -3.736 1 97 72 ASP B CA 1
ATOM 1510 C C . ASP B 1 72 ? -10.797 -17.578 -4.59 1 97 72 ASP B C 1
ATOM 1512 O O . ASP B 1 72 ? -10.039 -16.766 -4.059 1 97 72 ASP B O 1
ATOM 1516 N N . PRO B 1 73 ? -10.969 -17.672 -5.902 1 97 73 PRO B N 1
ATOM 1517 C CA . PRO B 1 73 ? -10.172 -16.797 -6.766 1 97 73 PRO B CA 1
ATOM 1518 C C . PRO B 1 73 ? -10.43 -15.32 -6.504 1 97 73 PRO B C 1
ATOM 1520 O O . PRO B 1 73 ? -9.555 -14.484 -6.758 1 97 73 PRO B O 1
ATOM 1523 N N . VAL B 1 74 ? -11.531 -14.992 -6.027 1 97.5 74 VAL B N 1
ATOM 1524 C CA . VAL B 1 74 ? -11.891 -13.609 -5.727 1 97.5 74 VAL B CA 1
ATOM 1525 C C . VAL B 1 74 ? -11.039 -13.094 -4.566 1 97.5 74 VAL B C 1
ATOM 1527 O O . VAL B 1 74 ? -10.672 -11.922 -4.531 1 97.5 74 VAL B O 1
ATOM 1530 N N . LYS B 1 75 ? -10.734 -13.977 -3.641 1 98.25 75 LYS B N 1
ATOM 1531 C CA . LYS B 1 75 ? -9.859 -13.617 -2.525 1 98.25 75 LYS B CA 1
ATOM 1532 C C . LYS B 1 75 ? -8.461 -13.258 -3.014 1 98.25 75 LYS B C 1
ATOM 1534 O O . LYS B 1 75 ? -7.867 -12.289 -2.549 1 98.25 75 LYS B O 1
ATOM 1539 N N . TRP B 1 76 ? -8 -13.992 -3.994 1 97.88 76 TRP B N 1
ATOM 1540 C CA . TRP B 1 76 ? -6.707 -13.727 -4.617 1 97.88 76 TRP B CA 1
ATOM 1541 C C . TRP B 1 76 ? -6.746 -12.422 -5.418 1 97.88 76 TRP B C 1
ATOM 1543 O O . TRP B 1 76 ? -5.785 -11.648 -5.402 1 97.88 76 TRP B O 1
ATOM 1553 N N . ALA B 1 77 ? -7.805 -12.148 -6.039 1 98.31 77 ALA B N 1
ATOM 1554 C CA . ALA B 1 77 ? -7.957 -10.914 -6.797 1 98.31 77 ALA B CA 1
ATOM 1555 C C . ALA B 1 77 ? -7.816 -9.695 -5.895 1 98.31 77 ALA B C 1
ATOM 1557 O O . ALA B 1 77 ? -7.188 -8.703 -6.27 1 98.31 77 ALA B O 1
ATOM 1558 N N . ALA B 1 78 ? -8.297 -9.789 -4.707 1 98.75 78 ALA B N 1
ATOM 1559 C CA . ALA B 1 78 ? -8.188 -8.703 -3.732 1 98.75 78 ALA B CA 1
ATOM 1560 C C . ALA B 1 78 ? -6.727 -8.453 -3.361 1 98.75 78 ALA B C 1
ATOM 1562 O O . ALA B 1 78 ? -6.312 -7.305 -3.195 1 98.75 78 ALA B O 1
ATOM 1563 N N . ILE B 1 79 ? -5.988 -9.531 -3.264 1 98.81 79 ILE B N 1
ATOM 1564 C CA . ILE B 1 79 ? -4.562 -9.43 -2.977 1 98.81 79 ILE B CA 1
ATOM 1565 C C . ILE B 1 79 ? -3.85 -8.742 -4.133 1 98.81 79 ILE B C 1
ATOM 1567 O O . ILE B 1 79 ? -3.037 -7.836 -3.92 1 98.81 79 ILE B O 1
ATOM 1571 N N . CYS B 1 80 ? -4.176 -9.102 -5.277 1 98.69 80 CYS B N 1
ATOM 1572 C CA . CYS B 1 80 ? -3.588 -8.5 -6.473 1 98.69 80 CYS B CA 1
ATOM 1573 C C . CYS B 1 80 ? -3.898 -7.008 -6.543 1 98.69 80 CYS B C 1
ATOM 1575 O O . CYS B 1 80 ? -3.016 -6.199 -6.836 1 98.69 80 CYS B O 1
ATOM 1577 N N . ASP B 1 81 ? -5.102 -6.648 -6.254 1 98.62 81 ASP B N 1
ATOM 1578 C CA . ASP B 1 81 ? -5.496 -5.242 -6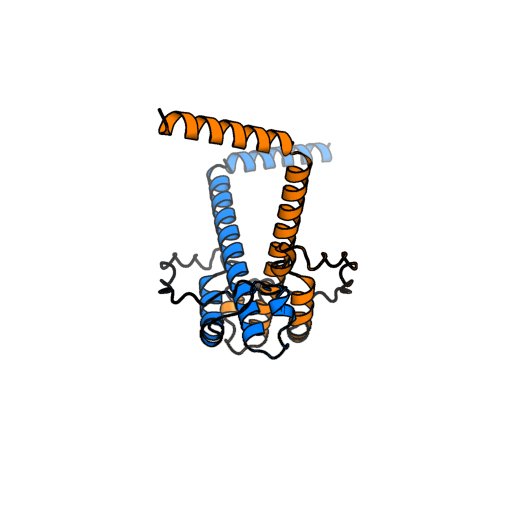.254 1 98.62 81 ASP B CA 1
ATOM 1579 C C . ASP B 1 81 ? -4.734 -4.461 -5.184 1 98.62 81 ASP B C 1
ATOM 1581 O O . ASP B 1 81 ? -4.281 -3.344 -5.434 1 98.62 81 ASP B O 1
ATOM 1585 N N . ALA B 1 82 ? -4.617 -5.062 -4.02 1 98.69 82 ALA B N 1
ATOM 1586 C CA . ALA B 1 82 ? -3.857 -4.438 -2.938 1 98.69 82 ALA B CA 1
ATOM 1587 C C . ALA B 1 82 ? -2.41 -4.195 -3.354 1 98.69 82 ALA B C 1
ATOM 1589 O O . ALA B 1 82 ? -1.856 -3.123 -3.094 1 98.69 82 ALA B O 1
ATOM 1590 N N . ALA B 1 83 ? -1.83 -5.137 -4.004 1 98.75 83 ALA B N 1
ATOM 1591 C CA . ALA B 1 83 ? -0.451 -5.016 -4.469 1 98.75 83 ALA B CA 1
ATOM 1592 C C . ALA B 1 83 ? -0.313 -3.893 -5.492 1 98.75 83 ALA B C 1
ATOM 1594 O O . ALA B 1 83 ? 0.657 -3.131 -5.461 1 98.75 83 ALA B O 1
ATOM 1595 N N . ARG B 1 84 ? -1.28 -3.834 -6.34 1 98.06 84 ARG B N 1
ATOM 1596 C CA . ARG B 1 84 ? -1.3 -2.764 -7.336 1 98.06 84 ARG B CA 1
ATOM 1597 C C . ARG B 1 84 ? -1.358 -1.396 -6.664 1 98.06 84 ARG B C 1
ATOM 1599 O O . ARG B 1 84 ? -0.633 -0.477 -7.051 1 98.06 84 ARG B O 1
ATOM 1606 N N . HIS B 1 85 ? -2.189 -1.21 -5.695 1 98 85 HIS B N 1
ATOM 1607 C CA . HIS B 1 85 ? -2.311 0.042 -4.953 1 98 85 HIS B CA 1
ATOM 1608 C C . HIS B 1 85 ? -1.018 0.37 -4.215 1 98 85 HIS B C 1
ATOM 1610 O O . HIS B 1 85 ? -0.601 1.529 -4.168 1 98 85 HIS B O 1
ATOM 1616 N N . TRP B 1 86 ? -0.433 -0.63 -3.645 1 97.94 86 TRP B N 1
ATOM 1617 C CA . TRP B 1 86 ? 0.857 -0.443 -2.988 1 97.94 86 TRP B CA 1
ATOM 1618 C C . TRP B 1 86 ? 1.897 0.082 -3.971 1 97.94 86 TRP B C 1
ATOM 1620 O O . TRP B 1 86 ? 2.584 1.068 -3.691 1 97.94 86 TRP B O 1
ATOM 1630 N N . ALA B 1 87 ? 1.998 -0.562 -5.117 1 98.19 87 ALA B N 1
ATOM 1631 C CA . ALA B 1 87 ? 2.98 -0.166 -6.125 1 98.19 87 ALA B CA 1
ATOM 1632 C C . ALA B 1 87 ? 2.771 1.284 -6.551 1 98.19 87 ALA B C 1
ATOM 1634 O O . ALA B 1 87 ? 3.736 2.031 -6.727 1 98.19 87 ALA B O 1
ATOM 1635 N N . LEU B 1 88 ? 1.517 1.689 -6.727 1 96.88 88 LEU B N 1
ATOM 1636 C CA . LEU B 1 88 ? 1.202 3.066 -7.094 1 96.88 88 LEU B CA 1
ATOM 1637 C C . LEU B 1 88 ? 1.727 4.039 -6.043 1 96.88 88 LEU B C 1
ATOM 1639 O O . LEU B 1 88 ? 2.365 5.039 -6.383 1 96.88 88 LEU B O 1
ATOM 1643 N N . ARG B 1 89 ? 1.5 3.725 -4.836 1 96.31 89 ARG B N 1
ATOM 1644 C CA . ARG B 1 89 ? 1.933 4.602 -3.75 1 96.31 89 ARG B CA 1
ATOM 1645 C C . ARG B 1 89 ? 3.455 4.676 -3.684 1 96.31 89 ARG B C 1
ATOM 1647 O O . ARG B 1 89 ? 4.02 5.762 -3.523 1 96.31 89 ARG B O 1
ATOM 1654 N N . VAL B 1 90 ? 4.082 3.518 -3.744 1 96.44 90 VAL B N 1
ATOM 1655 C CA . VAL B 1 90 ? 5.539 3.473 -3.629 1 96.44 90 VAL B CA 1
ATOM 1656 C C . VAL B 1 90 ? 6.172 4.246 -4.785 1 96.44 90 VAL B C 1
ATOM 1658 O O . VAL B 1 90 ? 7.078 5.051 -4.574 1 96.44 90 VAL B O 1
ATOM 1661 N N . GLU B 1 91 ? 5.676 4.008 -5.969 1 95.19 91 GLU B N 1
ATOM 1662 C CA . GLU B 1 91 ? 6.207 4.727 -7.121 1 95.19 91 GLU B CA 1
ATOM 1663 C C . GLU B 1 91 ? 6.062 6.234 -6.945 1 95.19 91 GLU B C 1
ATOM 1665 O O . GLU B 1 91 ? 7.004 6.988 -7.203 1 95.19 91 GLU B O 1
ATOM 1670 N N . THR B 1 92 ? 4.898 6.664 -6.562 1 94.94 92 THR B N 1
ATOM 1671 C CA . THR B 1 92 ? 4.633 8.086 -6.359 1 94.94 92 THR B CA 1
ATOM 1672 C C . THR B 1 92 ? 5.566 8.672 -5.305 1 94.94 92 THR B C 1
ATOM 1674 O O . THR B 1 92 ? 6.121 9.758 -5.492 1 94.94 92 THR B O 1
ATOM 1677 N N . CYS B 1 93 ? 5.734 7.914 -4.18 1 94.12 93 CYS B N 1
ATOM 1678 C CA . CYS B 1 93 ? 6.617 8.367 -3.113 1 94.12 93 CYS B CA 1
ATOM 1679 C C . CYS B 1 93 ? 8.062 8.453 -3.598 1 94.12 93 CYS B C 1
ATOM 1681 O O . CYS B 1 93 ? 8.781 9.398 -3.262 1 94.12 93 CYS B O 1
ATOM 1683 N N . GLN B 1 94 ? 8.508 7.488 -4.367 1 91.94 94 GLN B N 1
ATOM 1684 C CA . GLN B 1 94 ? 9.867 7.477 -4.902 1 91.94 94 GLN B CA 1
ATOM 1685 C C . GLN B 1 94 ? 10.094 8.641 -5.863 1 91.94 94 GLN B C 1
ATOM 1687 O O . GLN B 1 94 ? 11.156 9.266 -5.848 1 91.94 94 GLN B O 1
ATOM 1692 N N . ALA B 1 95 ? 9.102 8.867 -6.699 1 90.88 95 ALA B N 1
ATOM 1693 C CA . ALA B 1 95 ? 9.195 9.992 -7.629 1 90.88 95 ALA B CA 1
ATOM 1694 C C . ALA B 1 95 ? 9.312 11.32 -6.879 1 90.88 95 ALA B C 1
ATOM 1696 O O . ALA B 1 95 ? 10.133 12.172 -7.234 1 90.88 95 ALA B O 1
ATOM 1697 N N . ALA B 1 96 ? 8.531 11.484 -5.84 1 90.25 96 ALA B N 1
ATOM 1698 C CA . ALA B 1 96 ? 8.57 12.695 -5.027 1 90.25 96 ALA B CA 1
ATOM 1699 C C . ALA B 1 96 ? 9.922 12.859 -4.344 1 90.25 96 ALA B C 1
ATOM 1701 O O . ALA B 1 96 ? 10.477 13.961 -4.297 1 90.25 96 ALA B O 1
ATOM 1702 N N . SER B 1 97 ? 10.391 11.781 -3.789 1 91.44 97 SER B N 1
ATOM 1703 C CA . SER B 1 97 ? 11.688 11.797 -3.123 1 91.44 97 SER B CA 1
ATOM 1704 C C . SER B 1 97 ? 12.805 12.148 -4.098 1 91.44 97 SER B C 1
ATOM 1706 O O . SER B 1 97 ? 13.711 12.922 -3.764 1 91.44 97 SER B O 1
ATOM 1708 N N . ALA B 1 98 ? 12.727 11.492 -5.27 1 88.5 98 ALA B N 1
ATOM 1709 C CA . ALA B 1 98 ? 13.719 11.781 -6.301 1 88.5 98 ALA B CA 1
ATOM 1710 C C . ALA B 1 98 ? 13.695 13.25 -6.699 1 88.5 98 ALA B C 1
ATOM 1712 O O . ALA B 1 98 ? 14.75 13.875 -6.859 1 88.5 98 ALA B O 1
ATOM 1713 N N . GLU B 1 99 ? 12.531 13.836 -6.844 1 88.19 99 GLU B N 1
ATOM 1714 C CA . GLU B 1 99 ? 12.383 15.25 -7.191 1 88.19 99 GLU B CA 1
ATOM 1715 C C . GLU B 1 99 ? 12.945 16.156 -6.098 1 88.19 99 GLU B C 1
ATOM 1717 O O . GLU B 1 99 ? 13.68 17.094 -6.383 1 88.19 99 GLU B O 1
ATOM 1722 N N . ALA B 1 100 ? 12.641 15.797 -4.902 1 89.12 100 ALA B N 1
ATOM 1723 C CA . ALA B 1 100 ? 13.148 16.562 -3.77 1 89.12 100 ALA B CA 1
ATOM 1724 C C . ALA B 1 100 ? 14.672 16.516 -3.713 1 89.12 100 ALA B C 1
ATOM 1726 O O . ALA B 1 100 ? 15.328 17.516 -3.445 1 89.12 100 ALA B O 1
ATOM 1727 N N . SER B 1 101 ? 15.125 15.344 -3.9 1 86.88 101 SER B N 1
ATOM 1728 C CA . SER B 1 101 ? 16.562 15.156 -3.889 1 86.88 101 SER B CA 1
ATOM 1729 C C . SER B 1 101 ? 17.234 15.961 -4.992 1 86.88 101 SER B C 1
ATOM 1731 O O . SER B 1 101 ? 18.312 16.547 -4.781 1 86.88 101 SER B O 1
ATOM 1733 N N . ARG B 1 102 ? 16.641 15.969 -6.176 1 86.19 102 ARG B N 1
ATOM 1734 C CA . ARG B 1 102 ? 17.172 16.734 -7.297 1 86.19 102 ARG B CA 1
ATOM 1735 C C . ARG B 1 102 ? 17.172 18.234 -6.984 1 86.19 102 ARG B C 1
ATOM 1737 O O . ARG B 1 102 ? 18.141 18.938 -7.289 1 86.19 102 ARG B O 1
ATOM 1744 N N . ASP B 1 103 ? 16.141 18.703 -6.328 1 85.31 103 ASP B N 1
ATOM 1745 C CA . ASP B 1 103 ? 16.031 20.109 -5.945 1 85.31 103 ASP B CA 1
ATOM 1746 C C . ASP B 1 103 ? 17.109 20.484 -4.934 1 85.31 103 ASP B C 1
ATOM 1748 O O . ASP B 1 103 ? 17.734 21.547 -5.055 1 85.31 103 ASP B O 1
ATOM 1752 N N . VAL B 1 104 ? 17.312 19.641 -4.004 1 86.56 104 VAL B N 1
ATOM 1753 C CA . VAL B 1 104 ? 18.312 19.859 -2.977 1 86.56 104 VAL B CA 1
ATOM 1754 C C . VAL B 1 104 ? 19.703 19.859 -3.609 1 86.56 104 VAL B C 1
ATOM 1756 O O . VAL B 1 104 ? 20.531 20.719 -3.307 1 86.56 104 VAL B O 1
ATOM 1759 N N . SER B 1 105 ? 19.938 18.922 -4.473 1 85.06 105 SER B N 1
ATOM 1760 C CA . SER B 1 105 ? 21.234 18.828 -5.145 1 85.06 105 SER B CA 1
ATOM 1761 C C . SER B 1 105 ? 21.5 20.047 -6.008 1 85.06 105 SER B C 1
ATOM 1763 O O . SER B 1 105 ? 22.625 20.547 -6.047 1 85.06 105 SER B O 1
ATOM 1765 N N . ALA B 1 106 ? 20.438 20.547 -6.602 1 86.62 106 ALA B N 1
ATOM 1766 C CA . ALA B 1 106 ? 20.578 21.688 -7.488 1 86.62 106 ALA B CA 1
ATOM 1767 C C . ALA B 1 106 ? 20.781 22.984 -6.691 1 86.62 106 ALA B C 1
ATOM 1769 O O . ALA B 1 106 ? 21.422 23.922 -7.172 1 86.62 106 ALA B O 1
ATOM 1770 N N . ALA B 1 107 ? 20.281 22.969 -5.504 1 85.25 107 ALA B N 1
ATOM 1771 C CA . ALA B 1 107 ? 20.359 24.172 -4.672 1 85.25 107 ALA B CA 1
ATOM 1772 C C . ALA B 1 107 ? 21.641 24.203 -3.846 1 85.25 107 ALA B C 1
ATOM 1774 O O . ALA B 1 107 ? 22.031 25.25 -3.344 1 85.25 107 ALA B O 1
ATOM 1775 N N . ALA B 1 108 ? 22.156 23.125 -3.723 1 77 108 ALA B N 1
ATOM 1776 C CA . ALA B 1 108 ? 23.297 23.031 -2.822 1 77 108 ALA B CA 1
ATOM 1777 C C . ALA B 1 108 ? 24.562 23.531 -3.496 1 77 108 ALA B C 1
ATOM 1779 O O . ALA B 1 108 ? 24.797 23.266 -4.676 1 77 108 ALA B O 1
ATOM 1780 N N . ASP B 1 109 ? 25.172 24.516 -2.867 1 83.69 109 ASP B N 1
ATOM 1781 C CA . ASP B 1 109 ? 26.547 24.875 -3.207 1 83.69 109 ASP B CA 1
ATOM 1782 C C . ASP B 1 109 ? 27.516 23.797 -2.73 1 83.69 109 ASP B C 1
ATOM 1784 O O . ASP B 1 109 ? 28.188 23.953 -1.705 1 83.69 109 ASP B O 1
ATOM 1788 N N . TRP B 1 110 ? 27.562 22.859 -3.482 1 80.81 110 TRP B N 1
ATOM 1789 C CA . TRP B 1 110 ? 28.297 21.656 -3.104 1 80.81 110 TRP B CA 1
ATOM 1790 C C . TRP B 1 110 ? 29.781 21.953 -2.924 1 80.81 110 TRP B C 1
ATOM 1792 O O . TRP B 1 110 ? 30.422 21.422 -2.018 1 80.81 110 TRP B O 1
ATOM 1802 N N . PRO B 1 111 ? 30.297 22.859 -3.666 1 80.19 111 PRO B N 1
ATOM 1803 C CA . PRO B 1 111 ? 31.672 23.266 -3.393 1 80.19 111 PRO B CA 1
ATOM 1804 C C . PRO B 1 111 ? 31.844 23.891 -2.006 1 80.19 111 PRO B C 1
ATOM 1806 O O . PRO B 1 111 ? 32.812 23.594 -1.312 1 80.19 111 PRO B O 1
ATOM 1809 N N . ALA B 1 112 ? 30.938 24.656 -1.613 1 82.62 112 ALA B N 1
ATOM 1810 C CA . ALA B 1 112 ? 31.016 25.25 -0.288 1 82.62 112 ALA B CA 1
ATOM 1811 C C . ALA B 1 112 ? 30.922 24.203 0.807 1 82.62 112 ALA B C 1
ATOM 1813 O O . ALA B 1 112 ? 31.672 24.234 1.785 1 82.62 112 ALA B O 1
ATOM 1814 N N . VAL B 1 113 ? 30.078 23.312 0.563 1 80.25 113 VAL B N 1
ATOM 1815 C CA . VAL B 1 113 ? 29.891 22.219 1.522 1 80.25 113 VAL B CA 1
ATOM 1816 C C . VAL B 1 113 ? 31.156 21.375 1.6 1 80.25 113 VAL B C 1
ATOM 1818 O O . VAL B 1 113 ? 31.625 21.031 2.691 1 80.25 113 VAL B O 1
ATOM 1821 N N . SER B 1 114 ? 31.703 21.156 0.465 1 85.25 114 SER B N 1
ATOM 1822 C CA . SER B 1 114 ? 32.938 20.359 0.407 1 85.25 114 SER B CA 1
ATOM 1823 C C . SER B 1 114 ? 34.094 21.094 1.092 1 85.25 114 SER B C 1
ATOM 1825 O O . SER B 1 114 ? 34.844 20.484 1.847 1 85.25 114 SER B O 1
ATOM 1827 N N . ARG B 1 115 ? 34.25 22.359 0.923 1 86.94 115 ARG B N 1
ATOM 1828 C CA . ARG B 1 115 ? 35.281 23.188 1.578 1 86.94 115 ARG B CA 1
ATOM 1829 C C . ARG B 1 115 ? 35.094 23.172 3.092 1 86.94 115 ARG B C 1
ATOM 1831 O O . ARG B 1 115 ? 36.062 23.062 3.836 1 86.94 115 ARG B O 1
ATOM 1838 N N . GLU B 1 116 ? 33.812 23.266 3.514 1 84.38 116 GLU B N 1
ATOM 1839 C CA . GLU B 1 116 ? 33.531 23.266 4.945 1 84.38 116 GLU B CA 1
ATOM 1840 C C . GLU B 1 116 ? 33.906 21.938 5.594 1 84.38 116 GLU B C 1
ATOM 1842 O O . GLU B 1 116 ? 34.5 21.922 6.684 1 84.38 116 GLU B O 1
ATOM 1847 N N . ILE B 1 117 ? 33.625 20.891 4.895 1 86.38 117 ILE B N 1
ATOM 1848 C CA . ILE B 1 117 ? 34 19.562 5.387 1 86.38 117 ILE B CA 1
ATOM 1849 C C . ILE B 1 117 ? 35.5 19.438 5.496 1 86.38 117 ILE B C 1
ATOM 1851 O O . ILE B 1 117 ? 36.031 18.953 6.504 1 86.38 117 ILE B O 1
ATOM 1855 N N . GLN B 1 118 ? 36.312 19.984 4.562 1 88.81 118 GLN B N 1
ATOM 1856 C CA . GLN B 1 118 ? 37.75 19.953 4.566 1 88.81 118 GLN B CA 1
ATOM 1857 C C . GLN B 1 118 ? 38.344 20.797 5.703 1 88.81 118 GLN B C 1
ATOM 1859 O O . GLN B 1 118 ? 39.25 20.375 6.391 1 88.81 118 GLN B O 1
ATOM 1864 N N . ARG B 1 119 ? 37.781 21.906 5.949 1 86.06 119 ARG B N 1
ATOM 1865 C CA . ARG B 1 119 ? 38.188 22.781 7.039 1 86.06 119 ARG B CA 1
ATOM 1866 C C . ARG B 1 119 ? 38.031 22.109 8.391 1 86.06 119 ARG B C 1
ATOM 1868 O O . ARG B 1 119 ? 38.906 22.141 9.234 1 86.06 119 ARG B O 1
ATOM 1875 N N . ARG B 1 120 ? 36.875 21.406 8.508 1 84.06 120 ARG B N 1
ATOM 1876 C CA . ARG B 1 120 ? 36.594 20.703 9.758 1 84.06 120 ARG B CA 1
ATOM 1877 C C . ARG B 1 120 ? 37.562 19.531 9.945 1 84.06 120 ARG B C 1
ATOM 1879 O O . ARG B 1 120 ? 38.031 19.281 11.055 1 84.06 120 ARG B O 1
ATOM 1886 N N . ARG B 1 121 ? 37.719 18.828 8.828 1 82.94 121 ARG B N 1
ATOM 1887 C CA . ARG B 1 121 ? 38.656 17.703 8.867 1 82.94 121 ARG B CA 1
ATOM 1888 C C . ARG B 1 121 ? 40.062 18.156 9.211 1 82.94 121 ARG B C 1
ATOM 1890 O O . ARG B 1 121 ? 40.75 17.547 10.031 1 82.94 121 ARG B O 1
ATOM 1897 N N . ASP B 1 122 ? 40.531 19.281 8.75 1 83.19 122 ASP B N 1
ATOM 1898 C CA . ASP B 1 122 ? 41.844 19.844 9.016 1 83.19 122 ASP B CA 1
ATOM 1899 C C . ASP B 1 122 ? 41.938 20.344 10.461 1 83.19 122 ASP B C 1
ATOM 1901 O O . ASP B 1 122 ? 42.969 20.188 11.102 1 83.19 122 ASP B O 1
ATOM 1905 N N . ALA B 1 123 ? 40.875 20.828 10.945 1 81.19 123 ALA B N 1
ATOM 1906 C CA . ALA B 1 123 ? 40.844 21.312 12.32 1 81.19 123 ALA B CA 1
ATOM 1907 C C . ALA B 1 123 ? 40.906 20.156 13.312 1 81.19 123 ALA B C 1
ATOM 1909 O O . ALA B 1 123 ? 41.594 20.234 14.328 1 81.19 123 ALA B O 1
ATOM 1910 N N . TYR B 1 124 ? 40.219 19.109 12.891 1 82.69 124 TYR B N 1
ATOM 1911 C CA . TYR B 1 124 ? 40.219 17.938 13.742 1 82.69 124 TYR B CA 1
ATOM 1912 C C . TYR B 1 124 ? 41.594 17.266 13.742 1 82.69 124 TYR B C 1
ATOM 1914 O O . TYR B 1 124 ? 42.094 16.875 14.797 1 82.69 124 TYR B O 1
ATOM 1922 N N . ILE B 1 125 ? 42.312 17.203 12.703 1 79.69 125 ILE B N 1
ATOM 1923 C CA . ILE B 1 125 ? 43.656 16.625 12.602 1 79.69 125 ILE B CA 1
ATOM 1924 C C . ILE B 1 125 ? 44.656 17.469 13.375 1 79.69 125 ILE B C 1
ATOM 1926 O O . ILE B 1 125 ? 45.531 16.953 14.086 1 79.69 125 ILE B O 1
ATOM 1930 N N . ARG B 1 126 ? 44.688 18.812 13.461 1 74.31 126 ARG B N 1
ATOM 1931 C CA . ARG B 1 126 ? 45.594 19.719 14.172 1 74.31 126 ARG B CA 1
ATOM 1932 C C . ARG B 1 126 ? 45.438 19.578 15.68 1 74.31 126 ARG B C 1
ATOM 1934 O O . ARG B 1 126 ? 46.406 19.672 16.422 1 74.31 126 ARG B O 1
ATOM 1941 N N . ARG B 1 127 ? 44.312 19.125 16.047 1 75.19 127 ARG B N 1
ATOM 1942 C CA . ARG B 1 127 ? 44.062 18.984 17.469 1 75.19 127 ARG B CA 1
ATOM 1943 C C . ARG B 1 127 ? 44.625 17.656 17.984 1 75.19 127 ARG B C 1
ATOM 1945 O O . ARG B 1 127 ? 45.062 17.562 19.141 1 75.19 127 ARG B O 1
ATOM 1952 N N . VAL B 1 128 ? 44.719 16.672 17.156 1 77.81 128 VAL B N 1
ATOM 1953 C CA . VAL B 1 128 ? 45.188 15.344 17.562 1 77.81 128 VAL B CA 1
ATOM 1954 C C . VAL B 1 128 ? 46.688 15.273 17.5 1 77.81 128 VAL B C 1
ATOM 1956 O O . VAL B 1 128 ? 47.344 14.547 18.266 1 77.81 128 VAL B O 1
ATOM 1959 N N . VAL B 1 129 ? 47.312 16.062 16.656 1 69.38 129 VAL B N 1
ATOM 1960 C CA . VAL B 1 129 ? 48.75 15.969 16.484 1 69.38 129 VAL B CA 1
ATOM 1961 C C . VAL B 1 129 ? 49.438 17.016 17.344 1 69.38 129 VAL B C 1
ATOM 1963 O O . VAL B 1 129 ? 50.688 17.062 17.406 1 69.38 129 VAL B O 1
ATOM 1966 N N . VAL B 1 130 ? 48.656 17.781 18.266 1 57.78 130 VAL B N 1
ATOM 1967 C CA . VAL B 1 130 ? 49.344 18.672 19.203 1 57.78 130 VAL B CA 1
ATOM 1968 C C . VAL B 1 130 ? 49.531 17.984 20.547 1 57.78 130 VAL B C 1
ATOM 1970 O O . VAL B 1 130 ? 48.625 17.312 21.031 1 57.78 130 VAL B O 1
#

Radius of gyration: 25.88 Å; Cα contacts (8 Å, |Δi|>4): 251; chains: 2; bounding box: 92×58×44 Å

Sequence (260 aa):
MTAVGGSPPTRRCPATEDRAPATVATPSSTDPTASRAVSWWSVHEYVAPTLAAAVEWPMAGTPAWCDLDDTDPVKWAAICDAARHWALRVETCQAASAEASRDVSAAADWPAVSREIQRRRDAYIRRVVVMTAVGGSPPTRRCPATEDRAPATVATPSSTDPTASRAVSWWSVHEYVAPTLAAAVEWPMAGTPAWCDLDDTDPVKWAAICDAARHWALRVETCQAASAEASRDVSAAADWPAVSREIQRRRDAYIRRVVV

Foldseek 3Di:
DDPPPPDADKDFQPPDPPPDPDPPPQPDPVPPVSVVAFDLVVLCVVLVVLRVVLRIAHAAPDPRLVPDDPPDSSNVNNVSVVVSVVSVVRNVVSVVVVVVVVVCVVPDPVVVVVVVVVVVVVVVVVVVVD/DDPPPPDADKDFQPPDPPPDPDPPPQPDPVPPVSVVAFDLSVLCVVLVVLRVVLRIAHAAPDPRLVPDDPPDSRNVNNVSVVVSVVSVVRNVVSVVVVVVVVVCVVPDPVVVVVVVVVVVVVVVVVVVVD

InterPro domains:
  IPR024384 Protein of unknown function DUF2742 [PF10888] (35-128)

Organism: Mycobacterium tuberculosis (strain ATCC 25618 / H37Rv) (NCBI:txid83332)

Solvent-access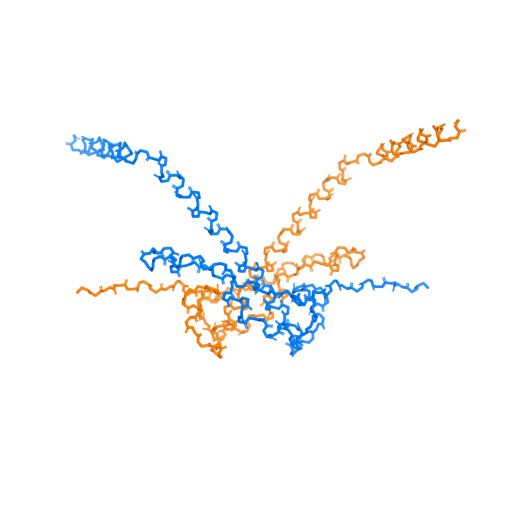ible surface area (backbone atoms only — not comparable to full-atom values): 14599 Å² total; per-residue (Å²): 135,81,78,80,73,76,74,67,73,59,47,59,57,71,86,57,84,72,68,71,75,73,84,61,77,72,70,60,80,79,39,77,66,50,55,69,39,41,34,36,64,62,39,40,63,71,38,43,62,54,32,59,73,42,46,50,25,40,52,56,29,12,55,72,32,67,68,45,55,93,80,37,66,39,52,52,26,13,38,44,52,32,17,36,54,29,30,46,51,52,28,52,52,50,52,51,50,52,50,50,49,51,50,50,60,69,65,47,58,56,68,60,53,52,52,51,52,50,53,52,52,52,53,54,53,57,59,70,77,101,135,82,79,80,73,76,75,66,73,59,48,59,57,72,88,56,85,70,69,73,75,73,85,62,78,70,68,60,83,80,39,76,66,49,58,67,39,41,34,32,66,61,40,40,63,70,38,43,63,53,32,58,73,42,45,49,26,39,50,56,28,12,55,71,33,66,70,45,55,93,81,37,66,39,49,52,29,14,37,44,52,33,18,36,54,30,30,44,50,51,28,53,52,49,51,51,50,50,52,50,49,50,52,50,60,69,65,46,58,56,67,58,54,51,52,52,53,50,52,50,51,52,53,53,53,57,60,69,76,101

=== Feature glossary ===
A reading guide for the features in this record.

Start from the sequence.

  · This is the polypeptide sequence — one letter per residue, N-terminus first. Length ranges from a few dozen residues for small domains to over a thousand for large multi-domain proteins.

Fold it, and you get atomic coordinates and the backbone conformation that goes with them.

  · Structure coordinates are given as an mmCIF _atom_site loop: one row per atom with element, residue name, chain id, sequence number, and x/y/z position in Å. Only the four main-chain atoms per residue are included here; side chains are omitted to keep the record compact.

  · Backbone dihedral angles. Every residue except chain termini has a φ (preceding-C → N → Cα → C) and a ψ (N → Cα → C → next-N). They are reported in degrees following the IUPAC sign convention. Secondary structure is essentially a statement about which (φ, ψ) basin each residue occupies.

  · The SS8 string is DSSP's per-residue secondary-structure call. α-helix (H) means an i→i+4 H-bond ladder; β-strand (E) means the residue participates in a β-sheet; 3₁₀ (G) and π (I) are tighter and wider helices; T/S are turns/bends; '-' is loop.

  · SS3 is a coarse helix/strand/coil call (letters a/b/c) made by the P-SEA algorithm from inter-Cα distances and dihedrals. It is less detailed than DSSP but needs only Cα positions.

Summarize the fold with a handful of shape descriptors and a per-residue structural alphabet.

  · Radius of gyration (Rg) is the root-mean-square distance of Cα atoms from their centroid — a single number for overall size and compactness. A globular domain of N residues has Rg ≈ 2.2·N^0.38 Å; an extended or disordered chain has a much larger Rg. The Cα contact count is the number of residue pairs whose Cα atoms are within 8 Å and are more than four positions apart in sequence — a standard proxy for tertiary packing density. The bounding box is the smallest axis-aligned box enclosing all Cα atoms.

  · The Foldseek 3Di string encodes local tertiary geometry as a 20-letter alphabet — one character per residue — derived from the relative positions of nearby Cα atoms. Unlike the amino-acid sequence, 3Di is a direct function of the 3D structure, so two proteins with the same fold have similar 3Di strings even at low sequence identity.

  · Solvent-accessible surface area (SASA) is the area in Å² traced out by the centre of a 1.4 Å probe sphere (a water molecule) rolled over the protein's van der Waals surface (Shrake–Rupley / Lee–Richards construction). Buried residues have near-zero SASA; fully exposed residues can exceed 200 Å². The total SASA scales roughly with the number of surface residues.

Ask how reliable the model is.

  · pLDDT (predicted Local Distance Difference Test) is AlphaFold's per-residue confidence score, ranging from 0 to 100. Values above 90 indicate high confidence (typically well-packed cores); 70–90 is confident; 50–70 low confidence; below 50 usually means the region is disordered or the prediction is unreliable there. AlphaFold stores pLDDT in the mmCIF B-factor column.

  · B-factor (Debye–Waller factor) reflects atomic displacement in the crystal lattice. It is an experimental observable (units Å²), not a prediction; low values mean the atom is pinned down, high values mean it moves or is heterogeneous across the crystal.

  · Predicted Aligned Error (PAE) is an AlphaFold confidence matrix: entry (i, j) is the expected error in the position of residue j, in ångströms, when the prediction is superimposed on the true structure at residue i. Low PAE within a block of residues means that block is internally rigid and well-predicted; high PAE between two blocks means their relative placement is uncertain even if each block individually is confident.

Place it in context: what it resembles, what it is annotated as, and how it looks.

  · Nearest PDB neighbors are the top structural matches found by Foldseek when searching this structure against the entire Protein Data Bank. Each hit reports a TM-score (0 to 1; >0.5 almost always implies the same fold) and an E-value. These are *structural* homologs — they may share no detectable sequence similarity.

  · Functional annotations link the protein to curated databases. InterPro entries identify conserved domains and families by matching the sequence against member-database signatures (Pfam, PROSITE, CDD, …). Gene Ontology (GO) terms describe molecular function, biological process, and cellular component in a controlled vocabulary. CATH places the structure in a hierarchical fold classification (Class/Architecture/Topology/Homologous-superfamily). The organism is the source species.

  · Three diagnostic plots accompany the record. The Cα contact map visualizes the tertiary structure as a 2D adjacency matrix (8 Å cutoff, sequence-local contacts suppressed). The Ramachandran plot shows the distribution of backbone (φ, ψ) torsions, with points in the α and β basins reflecting secondary structure content. The PAE plot shows AlphaFold's inter-residue confidence as a color matrix.

  · Six rendered views show the 3D structure from the faces of a cube — i.e. along ±x, ±y, ±z. Rendering representation is drawn randomly per protein from cartoon (secondary-structure ribbons), sticks (backbone bonds), or molecular surface; coloring is either N→C rainbow (blue at the N-terminus through red at the C-terminus) or one color per chain.